Protein AF-A0A7Z8QYV2-F1 (afdb_monomer_lite)

Foldseek 3Di:
DVVVVVLVVLVVLLLVLLVVLLVVCVVCVVVLVVVLVVLVVQLVLLVVLHGDDDDDDLDPVNLVSLVSNCVSPVVCNVLSVQLNVLSVVLVVLVVVLVVLVVVSVPDDPVRNDPVSSVVNNVSSVVNSVSSVSNNVSSVVSLVVSCVVPVVCVVVVVPDDSVVVVVVVCVVPVVPDPDPPPCPVVVVVVVVVVVVVVVVVVVVVVVVVD

Secondary structure (DSSP, 8-state):
-HHHHHHHHHHHHHHHHHHHHHHHHHHHHHHHHHHHHHHHHHHHHHHTT----------HHHHHHHHHHHHH-GGGHHHHHHHHHHHHHHHHHHHHHHHHHHHHHHS-GGG--HHHHHHHHHHHHHHHHHHHHHHHHHHHHHHHHHHH-HHHHHHHTT--HHHHHHHHHHHHTTSSTT------HHHHHHHHHHHHHHHHHHHHTTS--

Sequence (209 aa):
MFWIKTLYSNNQKKKIRQEFLWRVIKEESSDLVGSLTSLRFLADATKNNKIRIQAFNVPKTHSDFVRDLIELDPKNSYPYEKYISLSELCRSSLDLLNHLKREFINKSEEQKSDRLKSAIIEQIVVLRMDIMN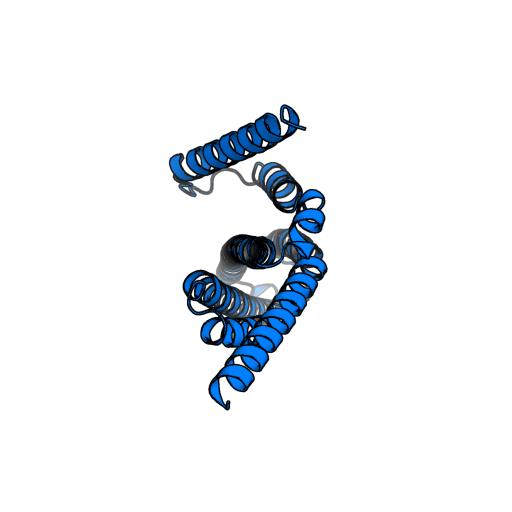LAESELSIIKIIAAENISYLERIRNFNPTSYFLKEAIQNGKDYGKININYRQGDVERMEKLLGNAKKEIQSNKTLA

Structure (mmCIF, N/CA/C/O backbone):
data_AF-A0A7Z8QYV2-F1
#
_entry.id   AF-A0A7Z8QYV2-F1
#
loop_
_atom_site.group_PDB
_atom_site.id
_atom_site.type_symbol
_atom_site.label_atom_id
_atom_site.label_alt_id
_atom_site.label_comp_id
_atom_site.label_asym_id
_atom_site.label_entity_id
_atom_site.label_seq_id
_atom_site.pdbx_PDB_ins_code
_atom_site.Cartn_x
_atom_site.Cartn_y
_atom_site.Cartn_z
_atom_site.occupancy
_atom_site.B_iso_or_equiv
_atom_site.auth_seq_id
_atom_site.auth_comp_id
_atom_site.auth_asym_id
_atom_site.auth_atom_id
_atom_site.pdbx_PDB_model_num
ATOM 1 N N . MET A 1 1 ? 14.658 -13.835 -37.736 1.00 59.72 1 MET A N 1
ATOM 2 C CA . MET A 1 1 ? 13.973 -12.520 -37.676 1.00 59.72 1 MET A CA 1
ATOM 3 C C . MET A 1 1 ? 12.887 -12.433 -36.591 1.00 59.72 1 MET A C 1
ATOM 5 O O . MET A 1 1 ? 12.708 -11.359 -36.034 1.00 59.72 1 MET A O 1
ATOM 9 N N . PHE A 1 2 ? 12.208 -13.534 -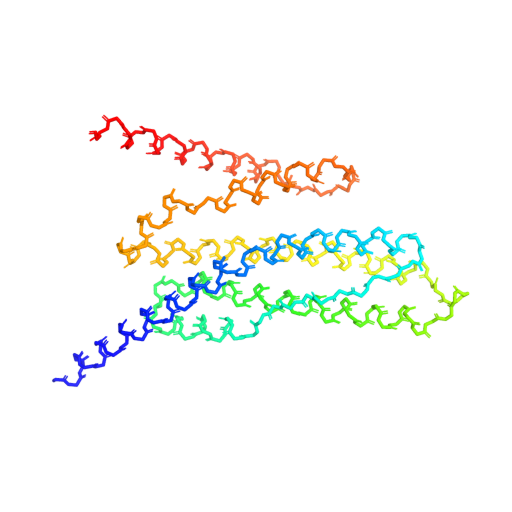36.235 1.00 70.62 2 PHE A N 1
ATOM 10 C CA . PHE A 1 2 ? 11.166 -13.568 -35.190 1.00 70.62 2 PHE A CA 1
ATOM 11 C C . PHE A 1 2 ? 11.646 -13.076 -33.806 1.00 70.62 2 PHE A C 1
ATOM 13 O O . PHE A 1 2 ? 11.023 -12.202 -33.214 1.00 70.62 2 PHE A O 1
ATOM 20 N N . TRP A 1 3 ? 12.815 -13.534 -33.347 1.00 68.94 3 TRP A N 1
ATOM 21 C CA . TRP A 1 3 ? 13.387 -13.185 -32.037 1.00 68.94 3 TRP A CA 1
ATOM 22 C C . TRP A 1 3 ? 13.647 -11.687 -31.828 1.00 68.94 3 TRP A C 1
ATOM 24 O O . TRP A 1 3 ? 13.381 -11.162 -30.752 1.00 68.94 3 TRP A O 1
ATOM 34 N N . ILE A 1 4 ? 14.099 -10.978 -32.867 1.00 71.19 4 ILE A N 1
ATOM 35 C CA . ILE A 1 4 ? 14.363 -9.530 -32.803 1.00 71.19 4 ILE A CA 1
ATOM 36 C C . ILE A 1 4 ? 13.049 -8.751 -32.647 1.00 71.19 4 ILE A C 1
ATOM 38 O O . ILE A 1 4 ? 12.979 -7.810 -31.860 1.00 71.19 4 ILE A O 1
ATOM 42 N N . LYS A 1 5 ? 11.982 -9.176 -33.339 1.00 77.69 5 LYS A N 1
ATOM 43 C CA . LYS A 1 5 ? 10.646 -8.571 -33.220 1.00 77.69 5 LYS A CA 1
ATOM 44 C C . LYS A 1 5 ? 10.050 -8.796 -31.827 1.00 77.69 5 LYS A C 1
ATOM 46 O O . LYS A 1 5 ? 9.473 -7.869 -31.263 1.00 77.69 5 LYS A O 1
ATOM 51 N N . THR A 1 6 ? 10.227 -9.991 -31.259 1.00 77.12 6 THR A N 1
ATOM 52 C CA . THR A 1 6 ? 9.788 -10.312 -29.891 1.00 77.12 6 THR A CA 1
ATOM 53 C C . THR A 1 6 ? 10.541 -9.485 -28.852 1.00 77.12 6 THR A C 1
ATOM 55 O O . THR A 1 6 ? 9.913 -8.872 -27.994 1.00 77.12 6 THR A O 1
ATOM 58 N N . LEU A 1 7 ? 11.870 -9.390 -28.967 1.00 75.75 7 LEU A N 1
ATOM 59 C CA . LEU A 1 7 ? 12.696 -8.562 -28.082 1.00 75.75 7 LEU A CA 1
ATOM 60 C C . LEU A 1 7 ? 12.295 -7.084 -28.145 1.00 75.75 7 LEU A C 1
ATOM 62 O O . LEU A 1 7 ? 12.107 -6.450 -27.109 1.00 75.75 7 LEU A O 1
ATOM 66 N N . TYR A 1 8 ? 12.102 -6.544 -29.351 1.00 79.31 8 TYR A N 1
ATOM 67 C CA . TYR A 1 8 ? 11.646 -5.167 -29.531 1.00 79.31 8 TYR A CA 1
ATOM 68 C C . TYR A 1 8 ? 10.265 -4.934 -28.900 1.00 79.31 8 TYR A C 1
ATOM 70 O O . TYR A 1 8 ? 10.076 -3.968 -28.162 1.00 79.31 8 TYR A O 1
ATOM 78 N N . SER A 1 9 ? 9.314 -5.846 -29.135 1.00 84.19 9 SER A N 1
ATOM 79 C CA . SER A 1 9 ? 7.968 -5.759 -28.560 1.00 84.19 9 SER A CA 1
ATOM 80 C C . SER A 1 9 ? 7.989 -5.809 -27.030 1.00 84.19 9 SER A C 1
ATOM 82 O O . SER A 1 9 ? 7.319 -4.999 -26.391 1.00 84.19 9 SER A O 1
ATOM 84 N N . ASN A 1 10 ? 8.791 -6.695 -26.434 1.00 85.31 10 ASN A N 1
ATOM 85 C CA . ASN A 1 10 ? 8.912 -6.809 -24.980 1.00 85.31 10 ASN A CA 1
ATOM 86 C C . ASN A 1 10 ? 9.555 -5.564 -24.363 1.00 85.31 10 ASN A C 1
ATOM 88 O O . ASN A 1 10 ? 9.046 -5.055 -23.369 1.00 85.31 10 ASN A O 1
ATOM 92 N N . ASN A 1 11 ? 10.596 -5.008 -24.987 1.00 84.19 11 ASN A N 1
ATOM 93 C CA . ASN A 1 11 ? 11.215 -3.765 -24.523 1.00 84.19 11 ASN A CA 1
ATOM 94 C C . ASN A 1 11 ? 10.247 -2.576 -24.596 1.00 84.19 11 ASN A C 1
ATOM 96 O O . ASN A 1 11 ? 10.186 -1.762 -23.673 1.00 84.19 11 ASN A O 1
ATOM 100 N N . GLN A 1 12 ? 9.451 -2.483 -25.664 1.00 84.94 12 GLN A N 1
ATOM 101 C CA . GLN A 1 12 ? 8.443 -1.433 -25.792 1.00 84.94 12 GLN A CA 1
ATOM 102 C C . GLN A 1 12 ? 7.337 -1.587 -24.736 1.00 84.94 12 GLN A C 1
ATOM 104 O O . GLN A 1 12 ? 6.968 -0.607 -24.088 1.00 84.94 12 GLN A O 1
ATOM 109 N N . LYS A 1 13 ? 6.854 -2.817 -24.506 1.00 85.88 13 LYS A N 1
ATOM 110 C CA . LYS A 1 13 ? 5.892 -3.125 -23.436 1.00 85.88 13 LYS A CA 1
ATOM 111 C C . LYS A 1 13 ? 6.453 -2.776 -22.059 1.00 85.88 13 LYS A C 1
ATOM 113 O O . LYS A 1 13 ? 5.771 -2.085 -21.308 1.00 85.88 13 LYS A O 1
ATOM 118 N N . LYS A 1 14 ? 7.695 -3.179 -21.756 1.00 87.00 14 LYS A N 1
ATOM 119 C CA . LYS A 1 14 ? 8.395 -2.849 -20.504 1.00 87.00 14 LYS A CA 1
ATOM 120 C C . LYS A 1 14 ? 8.379 -1.341 -20.270 1.00 87.00 14 LYS A C 1
ATOM 122 O O . LYS A 1 14 ? 7.910 -0.891 -19.230 1.00 87.00 14 LYS A O 1
ATOM 127 N N . LYS A 1 15 ? 8.794 -0.555 -21.268 1.00 84.75 15 LYS A N 1
ATOM 128 C CA . LYS A 1 15 ? 8.833 0.910 -21.176 1.00 84.75 15 LYS A CA 1
ATOM 129 C C . LYS A 1 15 ? 7.457 1.524 -20.896 1.00 84.75 15 LYS A C 1
ATOM 131 O O . LYS A 1 15 ? 7.341 2.357 -20.004 1.00 84.75 15 LYS A O 1
ATOM 136 N N . ILE A 1 16 ? 6.414 1.089 -21.609 1.00 85.12 16 ILE A N 1
ATOM 137 C CA . ILE A 1 16 ? 5.036 1.577 -21.407 1.00 85.12 16 ILE A CA 1
ATOM 138 C C . ILE A 1 16 ? 4.547 1.263 -19.987 1.00 85.12 16 ILE A C 1
ATOM 140 O O . ILE A 1 16 ? 3.945 2.111 -19.332 1.00 85.12 16 ILE A O 1
ATOM 144 N N . ARG A 1 17 ? 4.809 0.045 -19.501 1.00 85.62 17 ARG A N 1
ATOM 145 C CA . ARG A 1 17 ? 4.418 -0.400 -18.156 1.00 85.62 17 ARG A CA 1
ATOM 146 C C . ARG A 1 17 ? 5.148 0.381 -17.062 1.00 85.62 17 ARG A C 1
ATOM 148 O O . ARG A 1 17 ? 4.510 0.840 -16.119 1.00 85.62 17 ARG A O 1
ATOM 155 N N . GLN A 1 18 ? 6.453 0.599 -17.225 1.00 84.31 18 GLN A N 1
ATOM 156 C CA . GLN A 1 18 ? 7.259 1.426 -16.325 1.00 84.31 18 GLN A CA 1
ATOM 157 C C . GLN A 1 18 ? 6.787 2.891 -16.307 1.00 84.31 18 GLN A C 1
ATOM 159 O O . GLN A 1 18 ? 6.653 3.476 -15.236 1.00 84.31 18 GLN A O 1
ATOM 164 N N . GLU A 1 19 ? 6.485 3.482 -17.466 1.00 82.06 19 GLU A N 1
ATOM 165 C CA . GLU A 1 19 ? 5.982 4.861 -17.566 1.00 82.06 19 GLU A CA 1
ATOM 166 C C . GLU A 1 19 ? 4.608 5.032 -16.911 1.00 82.06 19 GLU A C 1
ATOM 168 O O . GLU A 1 19 ? 4.382 5.994 -16.173 1.00 82.06 19 GLU A O 1
ATO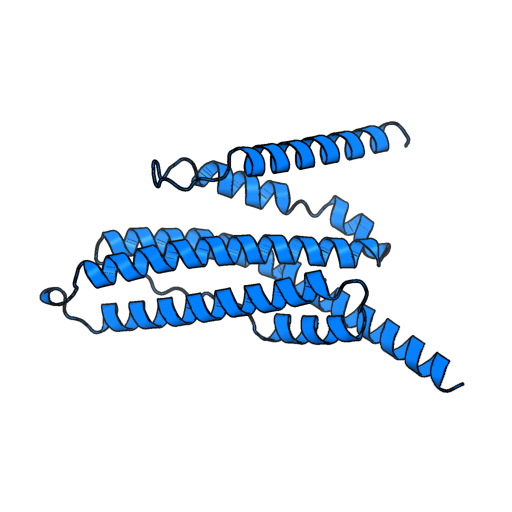M 173 N N . PHE A 1 20 ? 3.703 4.078 -17.134 1.00 84.12 20 PHE A N 1
ATOM 174 C CA . PHE A 1 20 ? 2.399 4.077 -16.484 1.00 84.12 20 PHE A CA 1
ATOM 175 C C . PHE A 1 20 ? 2.541 4.028 -14.960 1.00 84.12 20 PHE A C 1
ATOM 177 O O . PHE A 1 20 ? 1.971 4.865 -14.262 1.00 84.12 20 PHE A O 1
ATOM 184 N N . LEU A 1 21 ? 3.343 3.089 -14.450 1.00 81.62 21 LEU A N 1
ATOM 185 C CA . LEU A 1 21 ? 3.544 2.906 -13.017 1.00 81.62 21 LEU A CA 1
ATOM 186 C C . LEU A 1 21 ? 4.210 4.127 -12.372 1.00 81.62 21 LEU A C 1
ATOM 188 O O . LEU A 1 21 ? 3.795 4.565 -11.304 1.00 81.62 21 LEU A O 1
ATOM 192 N N . TRP A 1 22 ? 5.187 4.728 -13.054 1.00 80.56 22 TRP A N 1
ATOM 193 C CA . TRP A 1 22 ? 5.790 5.991 -12.636 1.00 80.56 22 TRP A CA 1
ATOM 194 C C . TRP A 1 22 ? 4.744 7.098 -12.476 1.00 80.56 22 TRP A C 1
ATOM 196 O O . TRP A 1 22 ? 4.726 7.785 -11.455 1.00 80.56 22 TRP A O 1
ATOM 206 N N . ARG A 1 23 ? 3.891 7.296 -13.490 1.00 77.62 23 ARG A N 1
ATOM 207 C CA . ARG A 1 23 ? 2.874 8.356 -13.478 1.00 77.62 23 ARG A CA 1
ATOM 208 C C . ARG A 1 23 ? 1.900 8.157 -12.324 1.00 77.62 23 ARG A C 1
ATOM 210 O O . ARG A 1 23 ? 1.652 9.093 -11.575 1.00 77.62 23 ARG A O 1
ATOM 217 N N . VAL A 1 24 ? 1.416 6.934 -12.176 1.00 76.00 24 VAL A N 1
ATOM 218 C CA . VAL A 1 24 ? 0.436 6.566 -11.162 1.00 76.00 24 VAL A CA 1
ATOM 219 C C . VAL A 1 24 ? 0.991 6.733 -9.751 1.00 76.00 24 VAL A C 1
ATOM 221 O O . VAL A 1 24 ? 0.399 7.459 -8.964 1.00 76.00 24 VAL A O 1
ATOM 224 N N . ILE A 1 25 ? 2.170 6.178 -9.442 1.00 74.56 25 ILE A N 1
ATOM 225 C CA . ILE A 1 25 ? 2.783 6.357 -8.114 1.00 74.56 25 ILE A CA 1
ATOM 226 C C . ILE A 1 25 ? 3.039 7.845 -7.842 1.00 74.56 25 ILE A C 1
ATOM 228 O O . ILE A 1 25 ? 2.832 8.332 -6.734 1.00 74.56 25 ILE A O 1
ATOM 232 N N . LYS A 1 26 ? 3.476 8.607 -8.851 1.00 70.31 26 LYS A N 1
ATOM 233 C CA . LYS A 1 26 ? 3.710 10.043 -8.693 1.00 70.31 26 LYS A CA 1
ATOM 234 C C . LYS A 1 26 ? 2.424 10.802 -8.354 1.00 70.31 26 LYS A C 1
ATOM 236 O O . LYS A 1 26 ? 2.446 11.621 -7.439 1.00 70.31 26 LYS A O 1
ATOM 241 N N . GLU A 1 27 ? 1.345 10.564 -9.091 1.00 69.12 27 GLU A N 1
ATOM 242 C CA . GLU A 1 27 ? 0.061 11.253 -8.908 1.00 69.12 27 GLU A CA 1
ATOM 243 C C . GLU A 1 27 ? -0.604 10.841 -7.584 1.00 69.12 27 GLU A C 1
ATOM 245 O O . GLU A 1 27 ? -1.044 11.701 -6.817 1.00 69.12 27 GLU A O 1
ATOM 250 N N . GLU A 1 28 ? -0.562 9.552 -7.248 1.00 67.12 28 GLU A N 1
ATOM 251 C CA . GLU A 1 28 ? -1.203 8.997 -6.050 1.00 67.12 28 GLU A CA 1
ATOM 252 C C . GLU A 1 28 ? -0.359 9.097 -4.770 1.00 67.12 28 GLU A C 1
ATOM 254 O O . GLU A 1 28 ? -0.891 8.965 -3.672 1.00 67.12 28 GLU A O 1
ATOM 259 N N . SER A 1 29 ? 0.937 9.424 -4.851 1.00 58.88 29 SER A N 1
ATOM 260 C CA . SER A 1 29 ? 1.765 9.640 -3.650 1.00 58.88 29 SER A CA 1
ATOM 261 C C . SER A 1 29 ? 1.202 10.729 -2.725 1.00 58.88 29 SER A C 1
ATOM 263 O O . SER A 1 29 ? 1.311 10.634 -1.502 1.00 58.88 29 SER A O 1
ATOM 265 N N . SER A 1 30 ? 0.536 11.738 -3.292 1.00 54.34 30 SER A N 1
ATOM 266 C CA . SER A 1 30 ? -0.177 12.761 -2.518 1.00 54.34 30 SER A CA 1
ATOM 267 C C . SER A 1 30 ? -1.347 12.186 -1.699 1.00 54.34 30 SER A C 1
ATOM 269 O O . SER A 1 30 ? -1.624 12.665 -0.597 1.00 54.34 30 SER A O 1
ATOM 271 N N . ASP A 1 31 ? -1.969 11.108 -2.179 1.00 65.00 31 ASP A N 1
ATOM 272 C CA . ASP A 1 31 ? -3.102 10.443 -1.539 1.00 65.00 31 ASP A CA 1
ATOM 273 C C . ASP A 1 31 ? -2.664 9.557 -0.359 1.00 65.00 31 ASP A C 1
ATOM 275 O O . ASP A 1 31 ? -3.377 9.430 0.637 1.00 65.00 31 ASP A O 1
ATOM 279 N N . LEU A 1 32 ? -1.438 9.018 -0.379 1.00 65.31 32 LEU A N 1
ATOM 280 C CA . LEU A 1 32 ? -0.894 8.224 0.735 1.00 65.31 32 LEU A CA 1
ATOM 281 C C . LEU A 1 32 ? -0.683 9.057 2.009 1.00 65.31 32 LEU A C 1
ATOM 283 O O . LEU A 1 32 ? -1.017 8.609 3.108 1.00 65.31 32 LEU A O 1
ATOM 287 N N . VAL A 1 33 ? -0.183 10.290 1.880 1.00 64.38 33 VAL A N 1
ATOM 288 C CA . VAL A 1 33 ? -0.076 11.234 3.012 1.00 64.38 33 VAL A CA 1
ATOM 289 C C . VAL A 1 33 ? -1.461 11.579 3.552 1.00 64.38 33 VAL A C 1
ATOM 291 O O . VAL A 1 33 ? -1.700 11.534 4.767 1.00 64.38 33 VAL A O 1
ATOM 294 N N . GLY A 1 34 ? -2.391 11.869 2.636 1.00 66.50 34 GLY A N 1
ATOM 295 C CA . GLY A 1 34 ? -3.796 12.084 2.957 1.00 66.50 34 GLY A CA 1
ATOM 296 C C . GLY A 1 34 ? -4.358 10.917 3.761 1.00 66.50 34 GLY A C 1
ATOM 297 O O . GLY A 1 34 ? -4.958 11.135 4.812 1.00 66.50 34 GLY A O 1
ATOM 298 N N . SER A 1 35 ? -4.066 9.689 3.340 1.00 68.56 35 SER A N 1
ATOM 299 C CA . SER A 1 35 ? -4.517 8.432 3.942 1.00 68.56 35 SER A CA 1
ATOM 300 C C . SER A 1 35 ? -3.925 8.170 5.329 1.00 68.56 35 SER A C 1
ATOM 302 O O . SER A 1 35 ? -4.640 7.740 6.234 1.00 68.56 35 SER A O 1
ATOM 304 N N . LEU A 1 36 ? -2.655 8.504 5.568 1.00 73.62 36 LEU A N 1
ATOM 305 C CA . LEU A 1 36 ? -2.047 8.389 6.900 1.00 73.62 36 LEU A CA 1
ATOM 306 C C . LEU A 1 36 ? -2.669 9.366 7.910 1.00 73.62 36 LEU A C 1
ATOM 308 O O . LEU A 1 36 ? -2.986 8.982 9.040 1.00 73.62 36 LEU A O 1
ATOM 312 N N . THR A 1 37 ? -2.882 10.616 7.499 1.00 73.06 37 THR A N 1
ATOM 313 C CA . THR A 1 37 ? -3.521 11.658 8.328 1.00 73.06 37 THR A CA 1
ATOM 314 C C . THR A 1 37 ? -4.970 11.299 8.658 1.00 73.06 37 THR A C 1
ATOM 316 O O . THR A 1 37 ? -5.449 11.405 9.785 1.00 73.06 37 THR A O 1
ATOM 319 N N . SER A 1 38 ? -5.651 10.785 7.656 1.00 77.00 38 SER A N 1
ATOM 320 C CA . SER A 1 38 ? -6.995 10.235 7.686 1.00 77.00 38 SER A CA 1
ATOM 321 C C . SER A 1 38 ? -7.170 9.087 8.684 1.00 77.00 38 SER A C 1
ATOM 323 O O . SER A 1 38 ? -8.040 9.129 9.560 1.00 77.00 38 SER A O 1
ATOM 325 N N . LEU A 1 39 ? -6.264 8.108 8.646 1.00 79.06 39 LEU A N 1
ATOM 326 C CA . LEU A 1 39 ? -6.226 7.007 9.607 1.00 79.06 39 LEU A CA 1
ATOM 327 C C . LEU A 1 39 ? -5.995 7.493 11.043 1.00 79.06 39 LEU A C 1
ATOM 329 O O . LEU A 1 39 ? -6.622 6.980 11.971 1.00 79.06 39 LEU A O 1
ATOM 333 N N . ARG A 1 40 ? -5.165 8.525 11.242 1.00 76.31 40 ARG A N 1
ATOM 334 C CA . ARG A 1 40 ? -5.003 9.169 12.557 1.00 76.31 40 ARG A CA 1
ATOM 335 C C . ARG A 1 40 ? -6.327 9.753 13.056 1.00 76.31 40 ARG A C 1
ATOM 337 O O . ARG A 1 40 ? -6.741 9.445 14.172 1.00 76.31 40 ARG A O 1
ATOM 344 N N . PHE A 1 41 ? -7.029 10.527 12.230 1.00 79.00 41 PHE A N 1
ATOM 345 C CA . PHE A 1 41 ? -8.325 11.093 12.615 1.00 79.00 41 PHE A CA 1
ATOM 346 C C . PHE A 1 41 ? -9.385 10.029 12.896 1.00 79.00 41 PHE A C 1
ATOM 348 O O . PHE A 1 41 ? -10.242 10.231 13.758 1.00 79.00 41 PHE A O 1
ATOM 355 N N . LEU A 1 42 ? -9.335 8.894 12.198 1.00 80.38 42 LEU A N 1
ATOM 356 C CA . LEU A 1 42 ? -10.206 7.761 12.483 1.00 80.38 42 LEU A CA 1
ATOM 357 C C . LEU A 1 42 ? -9.901 7.143 13.854 1.00 80.38 42 LEU A C 1
ATOM 359 O O . LEU A 1 42 ? -10.836 6.859 14.606 1.00 80.38 42 LEU A O 1
ATOM 363 N N . ALA A 1 43 ? -8.624 6.972 14.204 1.00 76.00 43 ALA A N 1
ATOM 364 C CA . ALA A 1 43 ? -8.227 6.453 15.512 1.00 76.00 43 ALA A CA 1
ATOM 365 C C . ALA A 1 43 ? -8.695 7.377 16.646 1.00 76.00 43 ALA A C 1
ATOM 367 O O . ALA A 1 43 ? -9.284 6.912 17.623 1.00 76.00 43 ALA A O 1
ATOM 368 N N . ASP A 1 44 ? -8.501 8.688 16.496 1.00 77.56 44 ASP A N 1
ATOM 369 C CA . ASP A 1 44 ? -8.923 9.667 17.501 1.00 77.56 44 ASP A CA 1
ATOM 370 C C . ASP A 1 44 ? -10.453 9.776 17.604 1.00 77.56 44 ASP A C 1
ATOM 372 O O . ASP A 1 44 ? -10.993 9.906 18.703 1.00 77.56 44 ASP A O 1
ATOM 376 N N . ALA A 1 45 ? -11.187 9.658 16.492 1.00 77.00 45 ALA A N 1
ATOM 377 C CA . ALA A 1 45 ? -12.647 9.582 16.527 1.00 77.00 45 ALA A CA 1
ATOM 378 C C . ALA A 1 45 ? -13.128 8.329 17.279 1.00 77.00 45 ALA A C 1
ATOM 380 O O . ALA A 1 45 ? -14.005 8.438 18.138 1.00 77.00 45 ALA A O 1
ATOM 381 N N . THR A 1 46 ? -12.507 7.175 17.009 1.00 77.00 46 THR A N 1
ATOM 382 C CA . THR A 1 46 ? -12.872 5.879 17.610 1.00 77.00 46 THR A CA 1
ATOM 383 C C . THR A 1 46 ? -12.703 5.897 19.128 1.00 77.00 46 THR A C 1
ATOM 385 O O . THR A 1 46 ? -13.580 5.420 19.848 1.00 77.00 46 THR A O 1
ATOM 388 N N . LYS A 1 47 ? -11.634 6.531 19.632 1.00 78.38 47 LYS A N 1
ATOM 389 C CA . LYS A 1 47 ? -11.427 6.754 21.077 1.00 78.38 47 LYS A CA 1
ATOM 390 C C . LYS A 1 47 ? -12.563 7.547 21.735 1.00 78.38 47 LYS A C 1
ATOM 392 O O . LYS A 1 47 ? -12.834 7.354 22.911 1.00 78.38 47 LYS A O 1
ATOM 397 N N . ASN A 1 48 ? -13.240 8.405 20.975 1.00 81.75 48 ASN A N 1
ATOM 398 C CA . ASN A 1 48 ? -14.345 9.247 21.434 1.00 81.75 48 ASN A CA 1
ATOM 399 C C . ASN A 1 48 ? -15.733 8.656 21.103 1.00 81.75 48 ASN A C 1
ATOM 401 O O . ASN A 1 48 ? -16.693 9.412 20.954 1.00 81.75 48 ASN A O 1
ATOM 405 N N . ASN A 1 49 ? -15.846 7.332 20.919 1.00 76.50 49 ASN A N 1
ATOM 406 C CA . ASN A 1 49 ? -17.070 6.617 20.505 1.00 76.50 49 ASN A CA 1
ATOM 407 C C . ASN A 1 49 ? -17.676 7.061 19.158 1.00 76.50 49 ASN A C 1
ATOM 409 O O . ASN A 1 49 ? -18.807 6.699 18.824 1.00 76.50 49 ASN A O 1
ATOM 413 N N . LYS A 1 50 ? -16.921 7.803 18.345 1.00 80.44 50 LYS A N 1
ATOM 414 C CA . LYS A 1 50 ? -17.336 8.266 17.018 1.00 80.44 50 LYS A CA 1
ATOM 415 C C . LYS A 1 50 ? -16.609 7.469 15.945 1.00 80.44 50 LYS A C 1
ATOM 417 O O . LYS A 1 50 ? -15.513 6.971 16.158 1.00 80.44 50 LYS A O 1
ATOM 422 N N . ILE A 1 51 ? -17.185 7.390 14.753 1.00 75.81 51 ILE A N 1
ATOM 423 C CA . ILE A 1 51 ? -16.504 6.799 13.602 1.00 75.81 51 ILE A CA 1
ATOM 424 C C . ILE A 1 51 ? -16.552 7.774 12.437 1.00 75.81 51 ILE A C 1
ATOM 426 O O . ILE A 1 51 ? -17.571 8.423 12.204 1.00 75.81 51 ILE A O 1
ATOM 430 N N . ARG A 1 52 ? -15.433 7.918 11.723 1.00 75.19 52 ARG A N 1
ATOM 431 C CA . ARG A 1 52 ? -15.368 8.729 10.505 1.00 75.19 52 ARG A CA 1
ATOM 432 C C . ARG A 1 52 ? -15.429 7.823 9.280 1.00 75.19 52 ARG A C 1
ATOM 434 O O . ARG A 1 52 ? -14.743 6.798 9.190 1.00 75.19 52 ARG A O 1
ATOM 441 N N . ILE A 1 53 ? -16.283 8.191 8.332 1.00 67.06 53 ILE A N 1
ATOM 442 C CA . ILE A 1 53 ? -16.311 7.549 7.022 1.00 67.06 53 ILE A CA 1
ATOM 443 C C . ILE A 1 53 ? -15.154 8.128 6.219 1.00 67.06 53 ILE A C 1
ATOM 445 O O . ILE A 1 53 ? -14.937 9.336 6.199 1.00 67.06 53 ILE A O 1
ATOM 449 N N . GLN A 1 54 ? -14.395 7.235 5.605 1.00 68.00 54 GLN A N 1
ATOM 450 C CA . GLN A 1 54 ? -13.214 7.568 4.841 1.00 68.00 54 GLN A CA 1
ATOM 451 C C . GLN A 1 54 ? -13.142 6.616 3.664 1.00 68.00 54 GLN A C 1
ATOM 453 O O . GLN A 1 54 ? -13.226 5.404 3.871 1.00 68.00 54 GLN A O 1
ATOM 458 N N . ALA A 1 55 ? -12.990 7.166 2.466 1.00 65.38 55 ALA A N 1
ATOM 459 C CA . ALA A 1 55 ? -12.601 6.398 1.302 1.00 65.38 55 ALA A CA 1
ATOM 460 C C . ALA A 1 55 ? -11.071 6.359 1.270 1.00 65.38 55 ALA A C 1
ATOM 462 O O . ALA A 1 55 ? -10.429 7.396 1.154 1.00 65.38 55 ALA A O 1
ATOM 463 N N . PHE A 1 56 ? -10.513 5.167 1.437 1.00 70.00 56 PHE A N 1
ATOM 464 C CA . PHE A 1 56 ? -9.120 4.871 1.138 1.00 70.00 56 PHE A CA 1
ATOM 465 C C . PHE A 1 56 ? -9.122 3.628 0.252 1.00 70.00 56 PHE A C 1
ATOM 467 O O . PHE A 1 56 ? -9.864 2.682 0.529 1.00 70.00 56 PHE A O 1
ATOM 474 N N . ASN A 1 57 ? -8.351 3.655 -0.831 1.00 75.31 57 ASN A N 1
ATOM 475 C CA . ASN A 1 57 ? -8.296 2.574 -1.800 1.00 75.31 57 ASN A CA 1
ATOM 476 C C . ASN A 1 57 ? -6.846 2.324 -2.211 1.00 75.31 57 ASN A C 1
ATOM 478 O O . ASN A 1 57 ? -6.081 3.262 -2.392 1.00 75.31 57 ASN A O 1
ATOM 482 N N . VAL A 1 58 ? -6.498 1.054 -2.392 1.00 81.25 58 VAL A N 1
ATOM 483 C CA . VAL A 1 58 ? -5.227 0.629 -2.984 1.00 81.25 58 VAL A CA 1
ATOM 484 C C . VAL A 1 58 ? -5.581 -0.072 -4.296 1.00 81.25 58 VAL A C 1
ATOM 486 O O . VAL A 1 58 ? -6.065 -1.211 -4.259 1.00 81.25 58 VAL A O 1
ATOM 489 N N . PRO A 1 59 ? -5.433 0.591 -5.459 1.00 79.69 59 PRO A N 1
ATOM 490 C CA . PRO A 1 59 ? -5.945 0.066 -6.718 1.00 79.69 59 PRO A CA 1
ATOM 491 C C . PRO A 1 59 ? -5.283 -1.258 -7.118 1.00 79.69 59 PRO A C 1
ATOM 493 O O . PRO A 1 59 ? -4.065 -1.364 -7.261 1.00 79.69 59 PRO A O 1
ATOM 496 N N . LYS A 1 60 ? -6.103 -2.284 -7.381 1.00 85.50 60 LYS A N 1
ATOM 497 C CA . LYS A 1 60 ? -5.625 -3.601 -7.848 1.00 85.50 60 LYS A CA 1
ATOM 498 C C . LYS A 1 60 ? -4.866 -3.516 -9.177 1.00 85.50 60 LYS A C 1
ATOM 500 O O . LYS A 1 60 ? -3.937 -4.288 -9.406 1.00 85.50 60 LYS A O 1
ATOM 505 N N . THR A 1 61 ? -5.233 -2.550 -10.017 1.00 82.94 61 THR A N 1
ATOM 506 C CA . THR A 1 61 ? -4.606 -2.289 -11.316 1.00 82.94 61 THR A CA 1
ATOM 507 C C . THR A 1 61 ? -3.091 -2.143 -11.204 1.00 82.94 61 THR A C 1
ATOM 509 O O . THR A 1 61 ? -2.380 -2.624 -12.080 1.00 82.94 61 THR A O 1
ATOM 512 N N . HIS A 1 62 ? -2.566 -1.560 -10.121 1.00 84.19 62 HIS A N 1
ATOM 513 C CA . HIS A 1 62 ? -1.122 -1.363 -9.963 1.00 84.19 62 HIS A CA 1
ATOM 514 C C . HIS A 1 62 ? -0.396 -2.691 -9.810 1.00 84.19 62 HIS A C 1
ATOM 516 O O . HIS A 1 62 ? 0.614 -2.926 -10.468 1.00 84.19 62 HIS A O 1
ATOM 522 N N . SER A 1 63 ? -0.940 -3.582 -8.979 1.00 86.38 63 SER A N 1
ATOM 523 C CA . SER A 1 63 ? -0.396 -4.924 -8.796 1.00 86.38 63 SER A CA 1
ATOM 524 C C . SER A 1 63 ? -0.430 -5.725 -10.100 1.00 86.38 63 SER A C 1
ATOM 526 O O . SER A 1 63 ? 0.503 -6.476 -10.369 1.00 86.38 63 SER A O 1
ATOM 528 N N . ASP A 1 64 ? -1.453 -5.534 -10.939 1.00 87.19 64 ASP A N 1
ATOM 529 C CA . ASP A 1 64 ? -1.546 -6.198 -12.243 1.00 87.19 64 ASP A CA 1
ATOM 530 C C . ASP A 1 64 ? -0.473 -5.685 -13.224 1.00 87.19 64 ASP A C 1
ATOM 532 O O . ASP A 1 64 ? 0.214 -6.484 -13.856 1.00 87.19 64 ASP A O 1
ATOM 536 N N . PHE A 1 65 ? -0.234 -4.369 -13.286 1.00 85.50 65 PHE A N 1
ATOM 537 C CA . PHE A 1 65 ? 0.856 -3.806 -14.098 1.00 85.50 65 PHE A CA 1
ATOM 538 C C . PHE A 1 65 ? 2.245 -4.232 -13.614 1.00 85.50 65 PHE A C 1
ATOM 540 O O . PHE A 1 65 ? 3.144 -4.439 -14.428 1.00 85.50 65 PHE A O 1
ATOM 547 N N . VAL A 1 66 ? 2.431 -4.360 -12.300 1.00 88.44 66 VAL A N 1
ATOM 548 C CA . VAL A 1 66 ? 3.691 -4.835 -11.719 1.00 88.44 66 VAL A CA 1
ATOM 549 C C . VAL A 1 66 ? 3.897 -6.324 -11.986 1.00 88.44 66 VAL A C 1
ATOM 551 O O . VAL A 1 66 ? 5.028 -6.740 -12.223 1.00 88.44 66 VAL A O 1
ATOM 554 N N . ARG A 1 67 ? 2.823 -7.119 -12.045 1.00 91.75 67 ARG A N 1
ATOM 555 C CA . ARG A 1 67 ? 2.903 -8.533 -12.429 1.00 91.75 67 ARG A CA 1
ATOM 556 C C . ARG A 1 67 ? 3.424 -8.698 -13.857 1.00 91.75 67 ARG A C 1
ATOM 558 O O . ARG A 1 67 ? 4.341 -9.483 -14.069 1.00 91.75 67 ARG A O 1
ATOM 565 N N . ASP A 1 68 ? 2.942 -7.885 -14.798 1.00 89.44 68 ASP A N 1
ATOM 566 C CA . ASP A 1 68 ? 3.479 -7.855 -16.167 1.00 89.44 68 ASP A CA 1
ATOM 567 C C . ASP A 1 68 ? 4.979 -7.489 -16.190 1.00 89.44 68 ASP A C 1
ATOM 569 O O . ASP A 1 68 ? 5.742 -7.996 -17.014 1.00 89.44 68 ASP A O 1
ATOM 573 N N . LEU A 1 69 ? 5.430 -6.601 -15.294 1.00 89.88 69 LEU A N 1
ATOM 574 C CA . LEU A 1 69 ? 6.840 -6.205 -15.210 1.00 89.88 69 LEU A CA 1
ATOM 575 C C . LEU A 1 69 ? 7.750 -7.325 -14.699 1.00 89.88 69 LEU A C 1
ATOM 577 O O . LEU A 1 69 ? 8.909 -7.355 -15.097 1.00 89.88 69 LEU A O 1
ATOM 581 N N . ILE A 1 70 ? 7.254 -8.261 -13.886 1.00 92.62 70 ILE A N 1
ATOM 582 C CA . ILE A 1 70 ? 8.043 -9.426 -13.449 1.00 92.62 70 ILE A CA 1
ATOM 583 C C . ILE A 1 70 ? 8.467 -10.267 -14.658 1.00 92.62 70 ILE A C 1
ATOM 585 O O . ILE A 1 70 ? 9.622 -10.681 -14.750 1.00 92.62 70 ILE A O 1
ATOM 589 N N . GLU A 1 71 ? 7.557 -10.470 -15.613 1.00 89.69 71 GLU A N 1
ATOM 590 C CA . GLU A 1 71 ? 7.836 -11.230 -16.836 1.00 89.69 71 GLU A CA 1
ATOM 591 C C . GLU A 1 71 ? 8.744 -10.460 -17.805 1.00 89.69 71 GLU A C 1
ATOM 593 O O . GLU A 1 71 ? 9.618 -11.037 -18.454 1.00 89.69 71 GLU A O 1
ATOM 598 N N . LEU A 1 72 ? 8.537 -9.145 -17.916 1.00 87.75 72 LEU A N 1
ATOM 599 C CA . LEU A 1 72 ? 9.254 -8.282 -18.858 1.00 87.75 72 LEU A CA 1
ATOM 600 C C . LEU A 1 72 ? 10.630 -7.829 -18.347 1.00 87.75 72 LEU A C 1
ATOM 602 O O . LEU A 1 72 ? 11.472 -7.412 -19.145 1.00 87.75 72 LEU A O 1
ATOM 606 N N . ASP A 1 73 ? 10.856 -7.884 -17.035 1.00 88.12 73 ASP A N 1
ATOM 607 C CA . ASP A 1 73 ? 12.068 -7.427 -16.364 1.00 88.12 73 ASP A CA 1
ATOM 608 C C . ASP A 1 73 ? 12.471 -8.340 -15.186 1.00 88.12 73 ASP A C 1
ATOM 610 O O . ASP A 1 73 ? 12.482 -7.928 -14.020 1.00 88.12 73 ASP A O 1
ATOM 614 N N . PRO A 1 74 ? 12.860 -9.596 -15.474 1.00 88.25 74 PRO A N 1
ATOM 615 C CA . PRO A 1 74 ? 13.108 -10.610 -14.449 1.00 88.25 74 PRO A CA 1
ATOM 616 C C . PRO A 1 74 ? 14.268 -10.259 -13.508 1.00 88.25 74 PRO A C 1
ATOM 618 O O . PRO A 1 74 ? 14.307 -10.733 -12.372 1.00 88.25 74 PRO A O 1
ATOM 621 N N . LYS A 1 75 ? 15.193 -9.389 -13.940 1.00 90.56 75 LYS A N 1
ATOM 622 C CA . LYS A 1 75 ? 16.299 -8.882 -13.114 1.00 90.56 75 LYS A CA 1
ATOM 623 C C . LYS A 1 75 ? 15.798 -8.136 -11.870 1.00 90.56 75 LYS A C 1
ATOM 625 O O . LYS A 1 75 ? 16.456 -8.181 -10.834 1.00 90.56 75 LYS A O 1
ATOM 630 N N . ASN A 1 76 ? 14.648 -7.471 -11.974 1.00 91.00 76 ASN A N 1
ATOM 631 C CA . ASN A 1 76 ? 14.039 -6.678 -10.907 1.00 91.00 76 ASN A CA 1
ATOM 632 C C . ASN A 1 76 ? 12.749 -7.323 -10.360 1.00 91.00 76 ASN A C 1
ATOM 634 O O . ASN A 1 76 ? 11.945 -6.649 -9.719 1.00 91.00 76 ASN A O 1
ATOM 638 N N . SER A 1 77 ? 12.565 -8.631 -10.573 1.00 91.38 77 SER A N 1
ATOM 639 C CA . SER A 1 77 ? 11.397 -9.404 -10.116 1.00 91.38 77 SER A CA 1
ATOM 640 C C . SER A 1 77 ? 11.134 -9.275 -8.613 1.00 91.38 77 SER A C 1
ATOM 642 O O . SER A 1 77 ? 10.011 -8.985 -8.215 1.00 91.38 77 SER A O 1
ATOM 644 N N . TYR A 1 78 ? 12.163 -9.395 -7.771 1.00 94.31 78 TYR A N 1
ATOM 645 C CA . TYR A 1 78 ? 11.996 -9.341 -6.313 1.00 94.31 78 TYR A CA 1
ATOM 646 C C . TYR A 1 78 ? 11.370 -8.021 -5.800 1.00 94.31 78 TYR A C 1
ATOM 648 O O . TYR A 1 78 ? 10.378 -8.074 -5.069 1.00 94.31 78 TYR A O 1
ATOM 656 N N . PRO A 1 79 ? 11.867 -6.820 -6.175 1.00 90.25 79 PRO A N 1
ATOM 657 C CA . PRO A 1 79 ? 11.195 -5.558 -5.846 1.00 90.25 79 PRO A CA 1
ATOM 658 C C . PRO A 1 79 ? 9.730 -5.476 -6.303 1.00 90.25 79 PRO A C 1
ATOM 660 O O . PRO A 1 79 ? 8.900 -4.903 -5.594 1.00 90.25 79 PRO A O 1
ATOM 663 N N . TYR A 1 80 ? 9.406 -6.047 -7.465 1.00 92.62 80 TYR A N 1
ATOM 664 C CA . TYR A 1 80 ? 8.045 -6.085 -7.999 1.00 92.62 80 TYR A CA 1
ATOM 665 C C . TYR A 1 80 ? 7.132 -7.016 -7.191 1.00 92.62 80 TYR A C 1
ATOM 667 O O . TYR A 1 80 ? 6.041 -6.612 -6.789 1.00 92.62 80 TYR A O 1
ATOM 675 N N . GLU A 1 81 ? 7.595 -8.220 -6.861 1.00 93.06 81 GLU A N 1
ATOM 676 C CA . GLU A 1 81 ? 6.865 -9.170 -6.011 1.00 93.06 81 GLU A CA 1
ATOM 677 C C . GLU A 1 81 ? 6.612 -8.613 -4.608 1.00 93.06 81 GLU A C 1
ATOM 679 O O . GLU A 1 81 ? 5.505 -8.737 -4.070 1.00 93.06 81 GLU A O 1
ATOM 684 N N . LYS A 1 82 ? 7.611 -7.932 -4.032 1.00 92.38 82 LYS A N 1
ATOM 685 C CA . LYS A 1 82 ? 7.471 -7.255 -2.739 1.00 92.38 82 LYS A CA 1
ATOM 686 C C . LYS A 1 82 ? 6.353 -6.210 -2.781 1.00 92.38 82 LYS A C 1
ATOM 688 O O . LYS A 1 82 ? 5.524 -6.174 -1.874 1.00 92.38 82 LYS A O 1
ATOM 693 N N . TYR A 1 83 ? 6.297 -5.391 -3.833 1.00 91.31 83 TYR A N 1
ATOM 694 C CA . TYR A 1 83 ? 5.240 -4.390 -3.996 1.00 91.31 83 TYR A CA 1
ATOM 695 C C . TYR A 1 83 ? 3.848 -5.015 -4.121 1.00 91.31 83 TYR A C 1
ATOM 697 O O . TYR A 1 83 ? 2.913 -4.547 -3.470 1.00 91.31 83 TYR A O 1
ATOM 705 N N . ILE A 1 84 ? 3.704 -6.082 -4.915 1.00 92.94 84 ILE A N 1
ATOM 706 C CA . ILE A 1 84 ? 2.429 -6.805 -5.054 1.00 92.94 84 ILE A CA 1
ATOM 707 C C . ILE A 1 84 ? 1.971 -7.327 -3.690 1.00 92.94 84 ILE A C 1
ATOM 709 O O . ILE A 1 84 ? 0.838 -7.068 -3.286 1.00 92.94 84 ILE A O 1
ATOM 713 N N . SER A 1 85 ? 2.875 -7.979 -2.957 1.00 93.94 85 SER A N 1
ATOM 714 C CA . SER A 1 85 ? 2.589 -8.552 -1.637 1.00 93.94 85 SER A CA 1
ATOM 715 C C . SER A 1 85 ? 2.132 -7.483 -0.639 1.00 93.94 85 SER A C 1
ATOM 717 O O . SER A 1 85 ? 1.127 -7.651 0.047 1.00 93.94 85 SER A O 1
ATOM 719 N N . LEU A 1 86 ? 2.824 -6.340 -0.592 1.00 90.19 86 LEU A N 1
ATOM 720 C CA . LEU A 1 86 ? 2.458 -5.222 0.285 1.00 90.19 86 LEU A CA 1
ATOM 721 C C . LEU A 1 86 ? 1.139 -4.557 -0.127 1.00 90.19 86 LEU A C 1
ATOM 723 O O . LEU A 1 86 ? 0.357 -4.151 0.732 1.00 90.19 86 LEU A O 1
ATOM 727 N N . SER A 1 87 ? 0.856 -4.486 -1.429 1.00 90.62 87 SER A N 1
ATOM 728 C CA . SER A 1 87 ? -0.419 -3.973 -1.943 1.00 90.62 87 SER A CA 1
ATOM 729 C C . SER A 1 87 ? -1.592 -4.878 -1.548 1.00 90.62 87 SER A C 1
ATOM 731 O O . SER A 1 87 ? -2.682 -4.397 -1.243 1.00 90.62 87 SER A O 1
ATOM 733 N N . GLU A 1 88 ? -1.397 -6.198 -1.564 1.00 92.12 88 GLU A N 1
ATOM 734 C CA . GLU A 1 88 ? -2.390 -7.188 -1.121 1.00 92.12 88 GLU A CA 1
ATOM 735 C C . GLU A 1 88 ? -2.606 -7.158 0.392 1.00 92.12 88 GLU A C 1
ATOM 737 O O . GLU A 1 88 ? -3.752 -7.205 0.849 1.00 92.12 88 GLU A O 1
ATOM 742 N N . LEU A 1 89 ? -1.525 -6.995 1.158 1.00 91.81 89 LEU A N 1
ATOM 743 C CA . LEU A 1 89 ? -1.574 -6.801 2.604 1.00 91.81 89 LEU A CA 1
ATOM 744 C C . LEU A 1 89 ? -2.405 -5.559 2.960 1.00 91.81 89 LEU A C 1
ATOM 746 O O . LEU A 1 89 ? -3.363 -5.665 3.720 1.00 91.81 89 LEU A O 1
ATOM 750 N N . CYS A 1 90 ? -2.122 -4.409 2.333 1.00 89.88 90 CYS A N 1
ATOM 751 C CA . CYS A 1 90 ? -2.869 -3.170 2.569 1.00 89.88 90 CYS A CA 1
ATOM 752 C C . CYS A 1 90 ? -4.362 -3.323 2.254 1.00 89.88 90 CYS A C 1
ATOM 754 O O . CYS A 1 90 ? -5.199 -2.864 3.030 1.00 89.88 90 CYS A O 1
ATOM 756 N N . ARG A 1 91 ? -4.710 -3.982 1.137 1.00 90.81 91 ARG A N 1
ATOM 757 C CA . ARG A 1 91 ? -6.110 -4.249 0.760 1.00 90.81 91 ARG A CA 1
ATOM 758 C C . ARG A 1 91 ? -6.817 -5.141 1.779 1.00 90.81 91 ARG A C 1
ATOM 760 O O . ARG A 1 91 ? -7.911 -4.810 2.219 1.00 90.81 91 ARG A O 1
ATOM 767 N N . SER A 1 92 ? -6.163 -6.212 2.218 1.00 91.81 92 SER A N 1
ATOM 768 C CA . SER A 1 92 ? -6.716 -7.122 3.228 1.00 91.81 92 SER A CA 1
ATOM 769 C C . SER A 1 92 ? -6.908 -6.415 4.577 1.00 91.81 92 SER A C 1
ATOM 771 O O . SER A 1 92 ? -7.959 -6.535 5.208 1.00 91.81 92 SER A O 1
ATOM 773 N N . SER A 1 93 ? -5.924 -5.609 4.991 1.00 88.50 93 SER A N 1
ATOM 774 C CA . SER A 1 93 ? -5.982 -4.788 6.204 1.00 88.50 93 SER A CA 1
ATOM 775 C C . SER A 1 93 ? -7.099 -3.736 6.143 1.00 88.50 93 SER A C 1
ATOM 777 O O . SER A 1 93 ? -7.760 -3.470 7.151 1.00 88.50 93 SER A O 1
ATOM 779 N N . LEU A 1 94 ? -7.334 -3.156 4.964 1.00 90.31 94 LEU A N 1
ATOM 780 C CA . LEU A 1 94 ? -8.441 -2.244 4.678 1.00 90.31 94 LEU A CA 1
ATOM 781 C C . LEU A 1 94 ? -9.807 -2.924 4.771 1.00 90.31 94 LEU A C 1
ATOM 783 O O . LEU A 1 94 ? -10.725 -2.375 5.382 1.00 90.31 94 LEU A O 1
ATOM 787 N N . ASP A 1 95 ? -9.948 -4.107 4.179 1.00 91.00 95 ASP A N 1
ATOM 788 C CA . ASP A 1 95 ? -11.194 -4.872 4.189 1.00 91.00 95 ASP A CA 1
ATOM 789 C C . ASP A 1 95 ? -11.583 -5.277 5.612 1.00 91.00 95 ASP A C 1
ATOM 791 O O . ASP A 1 95 ? -12.735 -5.089 6.019 1.00 91.00 95 ASP A O 1
ATOM 795 N N . LEU A 1 96 ? -10.610 -5.729 6.409 1.00 91.94 96 LEU A N 1
ATOM 796 C CA . LEU A 1 96 ? -10.816 -6.024 7.824 1.00 91.94 96 LEU A CA 1
ATOM 797 C C . LEU A 1 96 ? -11.230 -4.773 8.607 1.00 91.94 96 LEU A C 1
ATOM 799 O O . LEU A 1 96 ? -12.204 -4.811 9.361 1.00 91.94 96 LEU A O 1
ATOM 803 N N . LEU A 1 97 ? -10.550 -3.641 8.398 1.00 90.31 97 LEU A N 1
ATOM 804 C CA . LEU A 1 97 ? -10.928 -2.380 9.036 1.00 90.31 97 LEU A CA 1
ATOM 805 C C . LEU A 1 97 ? -12.363 -1.981 8.665 1.00 90.31 97 LEU A C 1
ATOM 807 O O . LEU A 1 97 ? -13.149 -1.613 9.534 1.00 90.31 97 LEU A O 1
ATOM 811 N N . ASN A 1 98 ? -12.737 -2.088 7.391 1.00 89.81 98 ASN A N 1
ATOM 812 C CA . ASN A 1 98 ? -14.088 -1.790 6.926 1.00 89.81 98 ASN A CA 1
ATOM 813 C C . ASN A 1 98 ? -15.136 -2.718 7.547 1.00 89.81 98 ASN A C 1
ATOM 815 O O . ASN A 1 98 ? -16.219 -2.251 7.905 1.00 89.81 98 ASN A O 1
ATOM 819 N N . HIS A 1 99 ? -14.819 -4.001 7.719 1.00 91.94 99 HIS A N 1
ATOM 820 C CA . HIS A 1 99 ? -15.681 -4.944 8.422 1.00 91.94 99 HIS A CA 1
ATOM 821 C C . HIS A 1 99 ? -15.886 -4.533 9.889 1.00 91.94 99 HIS A C 1
ATOM 823 O O . HIS A 1 99 ? -17.027 -4.359 10.316 1.00 91.94 99 HIS A O 1
ATOM 829 N N . LEU A 1 100 ? -14.804 -4.248 10.624 1.00 89.88 100 LEU A N 1
ATOM 830 C CA . LEU A 1 100 ? -14.871 -3.785 12.017 1.00 89.88 100 LEU A CA 1
ATOM 831 C C . LEU A 1 100 ? -15.659 -2.473 12.159 1.00 89.88 100 LEU A C 1
ATOM 833 O O . LEU A 1 100 ? -16.444 -2.306 13.094 1.00 89.88 100 LEU A O 1
ATOM 837 N N . LYS A 1 101 ? -15.499 -1.543 11.209 1.00 88.56 101 LYS A N 1
ATOM 838 C CA . LYS A 1 101 ? -16.268 -0.291 11.167 1.00 88.56 101 LYS A CA 1
ATOM 839 C C . LYS A 1 101 ? -17.764 -0.551 10.989 1.00 88.56 101 LYS A C 1
ATOM 841 O O . LYS A 1 101 ? -18.563 0.083 11.672 1.00 88.56 101 LYS A O 1
ATOM 846 N N . ARG A 1 102 ? -18.152 -1.461 10.087 1.00 89.62 102 ARG A N 1
ATOM 847 C CA . ARG A 1 102 ? -19.565 -1.831 9.874 1.00 89.62 102 ARG A CA 1
ATOM 848 C C . ARG A 1 102 ? -20.164 -2.465 11.125 1.00 89.62 102 ARG A C 1
ATOM 850 O O . ARG A 1 102 ? -21.235 -2.048 11.548 1.00 89.62 102 ARG A O 1
ATOM 857 N N . GLU A 1 103 ? -19.443 -3.391 11.753 1.00 89.75 103 GLU A N 1
ATOM 858 C CA . GLU A 1 103 ? -19.836 -3.987 13.037 1.00 89.75 103 GLU A CA 1
ATOM 859 C C . GLU A 1 103 ? -20.055 -2.920 14.120 1.00 89.75 103 GLU A C 1
ATOM 861 O O . GLU A 1 103 ? -21.041 -2.962 14.853 1.00 89.75 103 GLU A O 1
ATOM 866 N N . PHE A 1 104 ? -19.173 -1.919 14.198 1.00 86.94 104 PHE A N 1
ATOM 867 C CA . PHE A 1 104 ? -19.301 -0.826 15.164 1.00 86.94 104 PHE A CA 1
ATOM 868 C C . PHE A 1 104 ? -20.495 0.093 14.881 1.00 86.94 104 PHE A C 1
ATOM 870 O O . PHE A 1 104 ? -21.142 0.556 15.818 1.00 86.94 104 PHE A O 1
ATOM 877 N N . ILE A 1 105 ? -20.787 0.365 13.606 1.00 86.81 105 ILE A N 1
ATOM 878 C CA . ILE A 1 105 ? -21.931 1.188 13.180 1.00 86.81 105 ILE A CA 1
ATOM 879 C C . ILE A 1 105 ? -23.259 0.478 13.469 1.00 86.81 105 ILE A C 1
ATOM 881 O O . ILE A 1 105 ? -24.221 1.130 13.861 1.00 86.81 105 ILE A O 1
ATOM 885 N N . ASN A 1 106 ? -23.306 -0.845 13.300 1.00 87.12 106 ASN A N 1
ATOM 886 C CA . ASN A 1 106 ? -24.529 -1.636 13.445 1.00 87.12 106 ASN A CA 1
ATOM 887 C C . ASN A 1 106 ? -24.898 -1.960 14.906 1.00 87.12 106 ASN A C 1
ATOM 889 O O . ASN A 1 106 ? -25.990 -2.466 15.157 1.00 87.12 106 ASN A O 1
ATOM 893 N N . LYS A 1 107 ? -24.013 -1.691 15.875 1.00 85.31 107 LYS A N 1
ATOM 894 C CA . LYS A 1 107 ? -24.266 -1.904 17.310 1.00 85.31 107 LYS A CA 1
ATOM 895 C C . LYS A 1 107 ? -24.828 -0.641 17.971 1.00 85.31 107 LYS A C 1
ATOM 897 O O . LYS A 1 107 ? -24.365 0.466 17.694 1.00 85.31 107 LYS A O 1
ATOM 902 N N . SER A 1 108 ? -25.786 -0.804 18.890 1.00 78.50 108 SER A N 1
ATOM 903 C CA . SER A 1 108 ? -26.261 0.307 19.732 1.00 78.50 108 SER A CA 1
ATOM 904 C C . SER A 1 108 ? -25.143 0.823 20.652 1.00 78.50 108 SER A C 1
ATOM 906 O O . SER A 1 108 ? -24.183 0.102 20.923 1.00 78.50 108 SER A O 1
ATOM 908 N N . GLU A 1 109 ? -25.250 2.064 21.147 1.00 73.88 109 GLU A N 1
ATOM 909 C CA . GLU A 1 109 ? -24.259 2.670 22.065 1.00 73.88 109 GLU A CA 1
ATOM 910 C C . GLU A 1 109 ? -23.925 1.755 23.256 1.00 73.88 109 GLU A C 1
ATOM 912 O O . GLU A 1 109 ? -22.756 1.533 23.559 1.00 73.88 109 GLU A O 1
ATOM 917 N N . GLU A 1 110 ? -24.943 1.142 23.858 1.00 72.44 110 GLU A N 1
ATOM 918 C CA . GLU A 1 110 ? -24.828 0.217 24.996 1.00 72.44 110 GLU A CA 1
ATOM 919 C C . GLU A 1 110 ? -24.140 -1.113 24.634 1.00 72.44 110 GLU A C 1
ATOM 921 O O . GLU A 1 110 ? -23.604 -1.803 25.498 1.00 72.44 110 GLU A O 1
ATOM 926 N N . GLN A 1 111 ? -24.132 -1.478 23.348 1.00 74.19 111 GLN A N 1
ATOM 927 C CA . GLN A 1 111 ? -23.543 -2.714 22.823 1.00 74.19 111 GLN A CA 1
ATOM 928 C C . GLN A 1 111 ? -22.143 -2.510 22.226 1.00 74.19 111 GLN A C 1
ATOM 930 O O . GLN A 1 111 ? -21.486 -3.487 21.839 1.0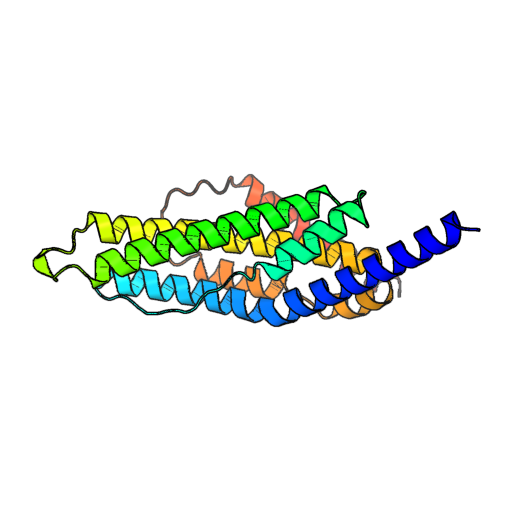0 74.19 111 GLN A O 1
ATOM 935 N N . LYS A 1 112 ? -21.659 -1.263 22.135 1.00 76.56 112 LYS A N 1
ATOM 936 C CA . LYS A 1 112 ? -20.308 -0.944 21.655 1.00 76.56 112 LYS A CA 1
ATOM 937 C C . LYS A 1 112 ? -19.264 -1.356 22.693 1.00 76.56 112 LYS A C 1
ATOM 939 O O . LYS A 1 112 ? -18.839 -0.568 23.533 1.00 76.56 112 LYS A O 1
ATOM 944 N N . SER A 1 113 ? -18.813 -2.602 22.591 1.00 81.94 113 SER A N 1
ATOM 945 C CA . SER A 1 113 ? -17.754 -3.146 23.442 1.00 81.94 113 SER A CA 1
ATOM 946 C C . SER A 1 113 ? -16.423 -2.413 23.243 1.00 81.94 113 SER A C 1
ATOM 948 O O . SER A 1 113 ? -15.996 -2.176 22.110 1.00 81.94 113 SER A O 1
ATOM 950 N N . ASP A 1 114 ? -15.707 -2.158 24.340 1.00 82.75 114 ASP A N 1
ATOM 951 C CA . ASP A 1 114 ? -14.337 -1.636 24.301 1.00 82.75 114 ASP A CA 1
ATOM 952 C C . ASP A 1 114 ? -13.378 -2.555 23.532 1.00 82.75 114 ASP A C 1
ATOM 954 O O . ASP A 1 114 ? -12.450 -2.071 22.894 1.00 82.75 114 ASP A O 1
ATOM 958 N N . ARG A 1 115 ? -13.654 -3.867 23.475 1.00 85.44 115 ARG A N 1
ATOM 959 C CA . ARG A 1 115 ? -12.875 -4.811 22.655 1.00 85.44 115 ARG A CA 1
ATOM 960 C C . ARG A 1 115 ? -12.943 -4.483 21.165 1.00 85.44 115 ARG A C 1
ATOM 962 O O . ARG A 1 115 ? -11.931 -4.564 20.480 1.00 85.44 115 ARG A O 1
ATOM 969 N N . LEU A 1 116 ? -14.117 -4.089 20.667 1.00 86.19 116 LEU A N 1
ATOM 970 C CA . LEU A 1 116 ? -14.293 -3.723 19.260 1.00 86.19 116 LEU A CA 1
ATOM 971 C C . LEU A 1 116 ? -13.573 -2.407 18.938 1.00 86.19 116 LEU A C 1
ATOM 973 O O . LEU A 1 116 ? -12.966 -2.282 17.878 1.00 86.19 116 LEU A O 1
ATOM 977 N N . LYS A 1 117 ? -13.581 -1.448 19.872 1.00 83.44 117 LYS A N 1
ATOM 978 C CA . LYS A 1 117 ? -12.817 -0.197 19.738 1.00 83.44 117 LYS A CA 1
ATOM 979 C C . LYS A 1 117 ? -11.317 -0.471 19.688 1.00 83.44 117 LYS A C 1
ATOM 981 O O . LYS A 1 117 ? -10.648 0.049 18.799 1.00 83.44 117 LYS A O 1
ATOM 986 N N . SER A 1 118 ? -10.806 -1.306 20.595 1.00 82.62 118 SER A N 1
ATOM 987 C CA . SER A 1 118 ? -9.395 -1.706 20.602 1.00 82.62 118 SER A CA 1
ATOM 988 C C . SER A 1 118 ? -9.005 -2.398 19.301 1.00 82.62 118 SER A C 1
ATOM 990 O O . SER A 1 118 ? -8.025 -1.991 18.690 1.00 82.62 118 SER A O 1
ATOM 992 N N . ALA A 1 119 ? -9.820 -3.337 18.807 1.00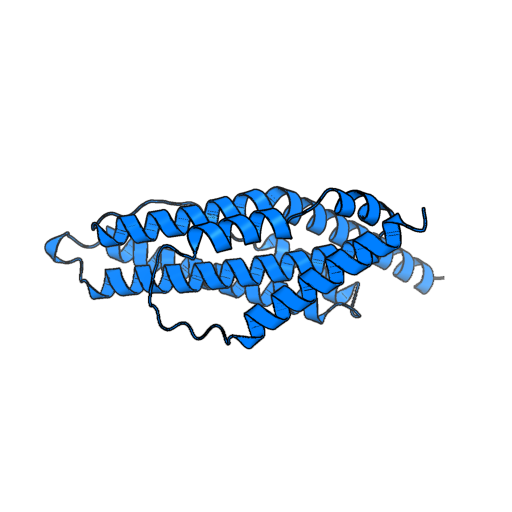 87.31 119 ALA A N 1
ATOM 993 C CA . ALA A 1 119 ? -9.571 -4.009 17.532 1.00 87.31 119 ALA A CA 1
ATOM 994 C C . ALA A 1 119 ? -9.507 -3.025 16.347 1.00 87.31 119 ALA A C 1
ATOM 996 O O . ALA A 1 119 ? -8.621 -3.132 15.504 1.00 87.31 119 ALA A O 1
ATOM 997 N N . ILE A 1 120 ? -10.401 -2.027 16.293 1.00 85.94 120 ILE A N 1
ATOM 998 C CA . ILE A 1 120 ? -10.356 -0.972 15.264 1.00 85.94 120 ILE A CA 1
ATOM 999 C C . ILE A 1 120 ? -9.061 -0.160 15.372 1.00 85.94 120 ILE A C 1
ATOM 1001 O O . ILE A 1 120 ? -8.412 0.098 14.361 1.00 85.94 120 ILE A O 1
ATOM 1005 N N . ILE A 1 121 ? -8.676 0.252 16.583 1.00 83.31 121 ILE A N 1
ATOM 1006 C CA . ILE A 1 121 ? -7.468 1.058 16.808 1.00 83.31 121 ILE A CA 1
ATOM 1007 C C . ILE A 1 121 ? -6.208 0.269 16.435 1.00 83.31 121 ILE A C 1
ATOM 1009 O O . ILE A 1 121 ? -5.346 0.801 15.737 1.00 83.31 121 ILE A O 1
ATOM 1013 N N . GLU A 1 122 ? -6.106 -0.989 16.857 1.00 83.50 122 GLU A N 1
ATOM 1014 C CA . GLU A 1 122 ? -4.995 -1.880 16.515 1.00 83.50 122 GLU A CA 1
ATOM 1015 C C . GLU A 1 122 ? -4.903 -2.088 15.003 1.00 83.50 122 GLU A C 1
ATOM 1017 O O . GLU A 1 122 ? -3.829 -1.921 14.424 1.00 83.50 122 GLU A O 1
ATOM 1022 N N . GLN A 1 123 ? -6.036 -2.330 14.341 1.00 88.44 123 GLN A N 1
ATOM 1023 C CA . GLN A 1 123 ? -6.073 -2.488 12.891 1.00 88.44 123 GLN A CA 1
ATOM 1024 C C . GLN A 1 123 ? -5.638 -1.215 12.153 1.00 88.44 123 GLN A C 1
ATOM 1026 O O . GLN A 1 123 ? -4.958 -1.292 11.132 1.00 88.44 123 GLN A O 1
ATOM 1031 N N . ILE A 1 124 ? -5.976 -0.030 12.672 1.00 84.19 124 ILE A N 1
ATOM 1032 C CA . ILE A 1 124 ? -5.487 1.244 12.127 1.00 84.19 124 ILE A CA 1
ATOM 1033 C C . ILE A 1 124 ? -3.964 1.352 12.264 1.00 84.19 124 ILE A C 1
ATOM 1035 O O . ILE A 1 124 ? -3.303 1.821 11.338 1.00 84.19 124 ILE A O 1
ATOM 1039 N N . VAL A 1 125 ? -3.393 0.938 13.399 1.00 81.12 125 VAL A N 1
ATOM 1040 C CA . VAL A 1 125 ? -1.936 0.954 13.607 1.00 81.12 125 VAL A CA 1
ATOM 1041 C C . VAL A 1 125 ? -1.239 0.018 12.622 1.00 81.12 125 VAL A C 1
ATOM 1043 O O . VAL A 1 125 ? -0.277 0.439 11.980 1.00 81.12 125 VAL A O 1
ATOM 1046 N N . VAL A 1 126 ? -1.751 -1.205 12.457 1.00 83.56 126 VAL A N 1
ATOM 1047 C CA . VAL A 1 126 ? -1.241 -2.178 11.478 1.00 83.56 126 VAL A CA 1
ATOM 1048 C C . VAL A 1 126 ? -1.301 -1.603 10.065 1.00 83.56 126 VAL A C 1
ATOM 1050 O O . VAL A 1 126 ? -0.271 -1.491 9.407 1.00 83.56 126 VAL A O 1
ATOM 1053 N N . LEU A 1 127 ? -2.468 -1.112 9.641 1.00 85.56 127 LEU A N 1
ATOM 1054 C CA . LEU A 1 127 ? -2.649 -0.559 8.301 1.00 85.56 127 LEU A CA 1
ATOM 1055 C C . LEU A 1 127 ? -1.724 0.638 8.023 1.00 85.56 127 LEU A C 1
ATOM 1057 O O . LEU A 1 127 ? -1.223 0.786 6.912 1.00 85.56 127 LEU A O 1
ATOM 1061 N N . ARG A 1 128 ? -1.452 1.491 9.019 1.00 81.81 128 ARG A N 1
ATOM 1062 C CA . ARG A 1 128 ? -0.484 2.590 8.861 1.00 81.81 128 ARG A CA 1
ATOM 1063 C C . ARG A 1 128 ? 0.925 2.076 8.573 1.00 81.81 128 ARG A C 1
ATOM 1065 O O . ARG A 1 128 ? 1.603 2.657 7.730 1.00 81.81 128 ARG A O 1
ATOM 1072 N N . MET A 1 129 ? 1.362 1.015 9.253 1.00 81.50 129 MET A N 1
ATOM 1073 C CA . MET A 1 129 ? 2.665 0.396 8.986 1.00 81.50 129 MET A CA 1
ATOM 1074 C C . MET A 1 129 ? 2.702 -0.237 7.594 1.00 81.50 129 MET A C 1
ATOM 1076 O O . MET A 1 129 ? 3.671 -0.041 6.863 1.00 81.50 129 MET A O 1
ATOM 1080 N N . ASP A 1 130 ? 1.633 -0.928 7.199 1.00 84.50 130 ASP A N 1
ATOM 1081 C CA . ASP A 1 130 ? 1.520 -1.549 5.876 1.00 84.50 130 ASP A CA 1
ATOM 1082 C C . ASP A 1 130 ? 1.633 -0.503 4.757 1.00 84.50 130 ASP A C 1
ATOM 1084 O O . ASP A 1 130 ? 2.394 -0.690 3.808 1.00 84.50 130 ASP A O 1
ATOM 1088 N N . ILE A 1 131 ? 0.959 0.643 4.914 1.00 83.44 131 ILE A N 1
ATOM 1089 C CA . ILE A 1 131 ? 1.033 1.776 3.978 1.00 83.44 131 ILE A CA 1
ATOM 1090 C C . ILE A 1 131 ? 2.450 2.352 3.904 1.00 83.44 131 ILE A C 1
ATOM 1092 O O . ILE A 1 131 ? 2.931 2.662 2.816 1.00 83.44 131 ILE A O 1
ATOM 1096 N N . MET A 1 132 ? 3.139 2.495 5.040 1.00 81.88 132 MET A N 1
ATOM 1097 C CA . MET A 1 132 ? 4.524 2.976 5.044 1.00 81.88 132 MET A CA 1
ATOM 1098 C C . MET A 1 132 ? 5.450 2.009 4.298 1.00 81.88 132 MET A C 1
ATOM 1100 O O . MET A 1 132 ? 6.232 2.439 3.451 1.00 81.88 132 MET A O 1
ATOM 1104 N N . ASN A 1 133 ? 5.313 0.706 4.547 1.00 82.75 133 ASN A N 1
ATOM 1105 C CA . ASN A 1 133 ? 6.076 -0.321 3.841 1.00 82.75 133 ASN A CA 1
ATOM 1106 C C . ASN A 1 133 ? 5.777 -0.314 2.333 1.00 82.75 133 ASN A C 1
ATOM 1108 O O . ASN A 1 133 ? 6.692 -0.466 1.518 1.00 82.75 133 ASN A O 1
ATOM 1112 N N . LEU A 1 134 ? 4.510 -0.118 1.951 1.00 84.88 134 LEU A N 1
ATOM 1113 C CA . LEU A 1 134 ? 4.098 0.014 0.555 1.00 84.88 134 LEU A CA 1
ATOM 1114 C C . LEU A 1 134 ? 4.773 1.223 -0.108 1.00 84.88 134 LEU A C 1
ATOM 1116 O O . LEU A 1 134 ? 5.390 1.060 -1.159 1.00 84.88 134 LEU A O 1
ATOM 1120 N N . ALA A 1 135 ? 4.751 2.391 0.539 1.00 81.50 135 ALA A N 1
ATOM 1121 C CA . ALA A 1 135 ? 5.393 3.610 0.042 1.00 81.50 135 ALA A CA 1
ATOM 1122 C C . ALA A 1 135 ? 6.918 3.448 -0.131 1.00 81.50 135 ALA A C 1
ATOM 1124 O O . ALA A 1 135 ? 7.506 3.925 -1.106 1.00 81.50 135 ALA A O 1
ATOM 1125 N N . GLU A 1 136 ? 7.586 2.732 0.778 1.00 80.75 136 GLU A N 1
ATOM 1126 C CA . GLU A 1 136 ? 9.004 2.389 0.615 1.00 80.75 136 GLU A CA 1
ATOM 1127 C C . GLU A 1 136 ? 9.246 1.487 -0.603 1.00 80.75 136 GLU A C 1
ATOM 1129 O O . GLU A 1 136 ? 10.224 1.664 -1.340 1.00 80.75 136 GLU A O 1
ATOM 1134 N N . SER A 1 137 ? 8.350 0.529 -0.840 1.00 85.19 137 SER A N 1
ATOM 1135 C CA . SER A 1 137 ? 8.418 -0.352 -2.006 1.00 85.19 137 SER A CA 1
ATOM 1136 C C . SER A 1 137 ? 8.183 0.410 -3.314 1.00 85.19 137 SER A C 1
ATOM 1138 O O . SER A 1 137 ? 8.899 0.183 -4.290 1.00 85.19 137 SER A O 1
ATOM 1140 N N . GLU A 1 138 ? 7.246 1.358 -3.330 1.00 83.50 138 GLU A N 1
ATOM 1141 C CA . GLU A 1 138 ? 6.998 2.265 -4.459 1.00 83.50 138 GLU A CA 1
ATOM 1142 C C . GLU A 1 138 ? 8.228 3.101 -4.796 1.00 83.50 138 GLU A C 1
ATOM 1144 O O . GLU A 1 138 ? 8.637 3.181 -5.957 1.00 83.50 138 GLU A O 1
ATOM 1149 N N . LEU A 1 139 ? 8.881 3.661 -3.775 1.00 80.75 139 LEU A N 1
ATOM 1150 C CA . LEU A 1 139 ? 10.130 4.391 -3.950 1.00 80.75 139 LEU A CA 1
ATOM 1151 C C . LEU A 1 139 ? 11.220 3.498 -4.556 1.00 80.75 139 LEU A C 1
ATOM 1153 O O . LEU A 1 139 ? 11.999 3.956 -5.395 1.00 80.75 139 LEU A O 1
ATOM 1157 N N . SER A 1 140 ? 11.290 2.229 -4.146 1.00 82.00 140 SER A N 1
ATOM 1158 C CA . SER A 1 140 ? 12.242 1.284 -4.732 1.00 82.00 140 SER A CA 1
ATOM 1159 C C . SER A 1 140 ? 11.964 1.041 -6.215 1.00 82.00 140 SER A C 1
ATOM 1161 O O . SER A 1 140 ? 12.901 1.022 -7.012 1.00 82.00 140 SER A O 1
ATOM 1163 N N . ILE A 1 141 ? 10.696 0.887 -6.600 1.00 84.31 141 ILE A N 1
ATOM 1164 C CA . ILE A 1 141 ? 10.308 0.704 -8.001 1.00 84.31 141 ILE A CA 1
ATOM 1165 C C . ILE A 1 141 ? 10.623 1.954 -8.831 1.00 84.31 141 ILE A C 1
ATOM 1167 O O . ILE A 1 141 ? 11.200 1.845 -9.911 1.00 84.31 141 ILE A O 1
ATOM 1171 N N . ILE A 1 142 ? 10.322 3.145 -8.311 1.00 80.19 142 ILE A N 1
ATOM 1172 C CA . ILE A 1 142 ? 10.649 4.430 -8.948 1.00 80.19 142 ILE A CA 1
ATOM 1173 C C . ILE A 1 142 ? 12.148 4.534 -9.248 1.00 80.19 142 ILE A C 1
ATOM 1175 O O . ILE A 1 142 ? 12.536 4.944 -10.344 1.00 80.19 142 ILE A O 1
ATOM 1179 N N . LYS A 1 143 ? 12.999 4.145 -8.290 1.00 77.12 143 LYS A N 1
ATOM 1180 C CA . LYS A 1 143 ? 14.458 4.151 -8.470 1.00 77.12 143 LYS A CA 1
ATOM 1181 C C . LYS A 1 143 ? 14.899 3.211 -9.589 1.00 77.12 143 LYS A C 1
ATOM 1183 O O . LYS A 1 143 ? 15.754 3.594 -10.380 1.00 77.12 143 LYS A O 1
ATOM 1188 N N . ILE A 1 144 ? 14.300 2.022 -9.677 1.00 82.31 144 ILE A N 1
ATOM 1189 C CA . ILE A 1 144 ? 14.574 1.052 -10.748 1.00 82.31 144 ILE A CA 1
ATOM 1190 C C . ILE A 1 144 ? 14.181 1.640 -12.106 1.00 82.31 144 ILE A C 1
ATOM 1192 O O . ILE A 1 144 ? 15.007 1.694 -13.014 1.00 82.31 144 ILE A O 1
ATOM 1196 N N . ILE A 1 145 ? 12.957 2.163 -12.223 1.00 78.69 145 ILE A N 1
ATOM 1197 C CA . ILE A 1 145 ? 12.453 2.762 -13.467 1.00 78.69 145 ILE A CA 1
ATOM 1198 C C . ILE A 1 145 ? 13.369 3.894 -13.942 1.00 78.69 145 ILE A C 1
ATOM 1200 O O . ILE A 1 145 ? 13.688 3.980 -15.128 1.00 78.69 145 ILE A O 1
ATOM 1204 N N . ALA A 1 146 ? 13.815 4.757 -13.032 1.00 70.44 146 ALA A N 1
ATOM 1205 C CA . ALA A 1 146 ? 14.659 5.884 -13.399 1.00 70.44 146 ALA A CA 1
ATOM 1206 C C . ALA A 1 146 ? 16.110 5.509 -13.706 1.00 70.44 146 ALA A C 1
ATOM 1208 O O . ALA A 1 146 ? 16.713 6.139 -14.570 1.00 70.44 146 ALA A O 1
ATOM 1209 N N . ALA A 1 147 ? 16.666 4.487 -13.049 1.00 71.31 147 ALA A N 1
ATOM 1210 C CA . ALA A 1 147 ? 17.993 3.973 -13.384 1.00 71.31 147 ALA A CA 1
ATOM 1211 C C . ALA A 1 147 ? 18.039 3.403 -14.812 1.00 71.31 147 ALA A C 1
ATOM 1213 O O . ALA A 1 147 ? 19.063 3.491 -15.484 1.00 71.31 147 ALA A O 1
ATOM 1214 N N . GLU A 1 148 ? 16.923 2.851 -15.288 1.00 69.31 148 GLU A N 1
ATOM 1215 C CA . GLU A 1 148 ? 16.822 2.243 -16.618 1.00 69.31 148 GLU A CA 1
ATOM 1216 C C . GLU A 1 148 ? 16.387 3.217 -17.718 1.00 69.31 148 GLU A C 1
ATOM 1218 O O . GLU A 1 148 ? 16.501 2.904 -18.903 1.00 69.31 148 GLU A O 1
ATOM 1223 N N . ASN A 1 149 ? 15.917 4.412 -17.356 1.00 63.66 149 ASN A N 1
ATOM 1224 C CA . ASN A 1 149 ? 15.440 5.401 -18.311 1.00 63.66 149 ASN A CA 1
ATOM 1225 C C . ASN A 1 149 ? 16.084 6.769 -18.034 1.00 63.66 149 ASN A C 1
ATOM 1227 O O . ASN A 1 149 ? 15.612 7.532 -17.191 1.00 63.66 149 ASN A O 1
ATOM 1231 N N . ILE A 1 150 ? 17.121 7.118 -18.809 1.00 55.47 150 ILE A N 1
ATOM 1232 C CA . ILE A 1 150 ? 17.880 8.384 -18.695 1.00 55.47 150 ILE A CA 1
ATOM 1233 C C . ILE A 1 150 ? 16.957 9.619 -18.678 1.00 55.47 150 ILE A C 1
ATOM 1235 O O . ILE A 1 150 ? 17.199 10.561 -17.927 1.00 55.47 150 ILE A O 1
ATOM 1239 N N . SER A 1 151 ? 15.837 9.583 -19.410 1.00 51.81 151 SER A N 1
ATOM 1240 C CA . SER A 1 151 ? 14.820 10.648 -19.436 1.00 51.81 151 SER A CA 1
ATOM 1241 C C . SER A 1 151 ? 14.112 10.910 -18.094 1.00 51.81 151 SER A C 1
ATOM 1243 O O . SER A 1 151 ? 13.424 11.920 -17.953 1.00 51.81 151 SER A O 1
ATOM 1245 N N . TYR A 1 152 ? 14.240 10.015 -17.109 1.00 51.50 152 TYR A N 1
ATOM 1246 C CA . TYR A 1 152 ? 13.656 10.154 -15.769 1.00 51.50 152 TYR A CA 1
ATOM 1247 C C . TYR A 1 152 ? 14.684 10.548 -14.697 1.00 51.50 152 TYR A C 1
ATOM 1249 O O . TYR A 1 152 ? 14.277 11.019 -13.635 1.00 51.50 152 TYR A O 1
ATOM 1257 N N . LEU A 1 153 ? 15.994 10.452 -14.968 1.00 43.22 153 LEU A N 1
ATOM 1258 C CA . LEU A 1 153 ? 17.046 10.894 -14.038 1.00 43.22 153 LEU A CA 1
ATOM 1259 C C . LEU A 1 153 ? 16.969 12.405 -13.758 1.00 43.22 153 LEU A C 1
ATOM 1261 O O . LEU A 1 153 ? 17.089 12.831 -12.608 1.00 43.22 153 LEU A O 1
ATOM 1265 N N . GLU A 1 154 ? 16.669 13.218 -14.776 1.00 43.19 154 GLU A N 1
ATOM 1266 C CA . GLU A 1 154 ? 16.429 14.660 -14.605 1.00 43.19 154 GLU A CA 1
ATOM 1267 C C . GLU A 1 154 ? 15.127 14.956 -13.840 1.00 43.19 154 GLU A C 1
ATOM 1269 O O . GLU A 1 154 ? 15.042 15.941 -13.107 1.00 43.19 154 GLU A O 1
ATOM 1274 N N . ARG A 1 155 ? 14.123 14.073 -13.937 1.00 47.16 155 ARG A N 1
ATOM 1275 C CA . ARG A 1 155 ? 12.836 14.212 -13.233 1.00 47.16 155 ARG A CA 1
ATOM 1276 C C . ARG A 1 155 ? 12.926 13.800 -11.758 1.00 47.16 155 ARG A C 1
ATOM 1278 O O . ARG A 1 155 ? 12.215 14.382 -10.941 1.00 47.16 155 ARG A O 1
ATOM 1285 N N . ILE A 1 156 ? 13.823 12.873 -11.3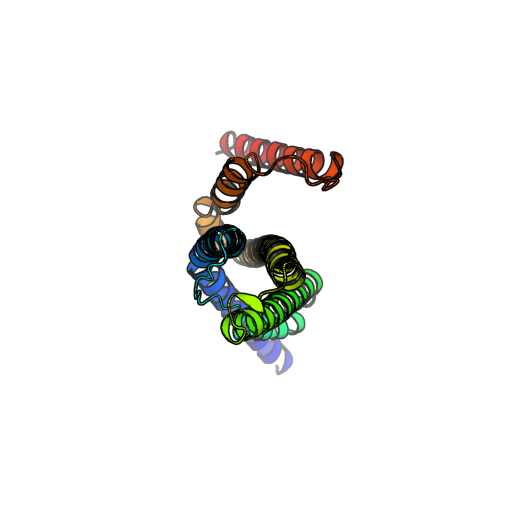97 1.00 45.66 156 ILE A N 1
ATOM 1286 C CA . ILE A 1 156 ? 14.118 12.511 -9.997 1.00 45.66 156 ILE A CA 1
ATOM 1287 C C . ILE A 1 156 ? 14.834 13.633 -9.244 1.00 45.66 156 ILE A C 1
ATOM 1289 O O . ILE A 1 156 ? 14.564 13.809 -8.061 1.00 45.66 156 ILE A O 1
ATOM 1293 N N . ARG A 1 157 ? 15.689 14.438 -9.894 1.00 42.78 157 ARG A N 1
ATOM 1294 C CA . ARG A 1 157 ? 16.362 15.574 -9.223 1.00 42.78 157 ARG A CA 1
ATOM 1295 C C . ARG A 1 157 ? 15.382 16.550 -8.552 1.00 42.78 157 ARG A C 1
ATOM 1297 O O . ARG A 1 157 ? 15.744 17.161 -7.551 1.00 42.78 157 ARG A O 1
ATOM 1304 N N . ASN A 1 158 ? 14.148 16.631 -9.055 1.00 43.56 158 ASN A N 1
ATOM 1305 C CA . ASN A 1 158 ? 13.065 17.449 -8.497 1.00 43.56 158 ASN A CA 1
ATOM 1306 C C . ASN A 1 158 ? 12.045 16.645 -7.669 1.00 43.56 158 ASN A C 1
ATOM 1308 O O . ASN A 1 158 ? 11.171 17.230 -7.033 1.00 43.56 158 ASN A O 1
ATOM 1312 N N . PHE A 1 159 ? 12.131 15.313 -7.669 1.00 42.97 159 PHE A N 1
ATOM 1313 C CA . PHE A 1 159 ? 11.260 14.438 -6.894 1.00 42.97 159 PHE A CA 1
ATOM 1314 C C . PHE A 1 159 ? 11.970 14.094 -5.582 1.00 42.97 159 PHE A C 1
ATOM 1316 O O . PHE A 1 159 ? 12.833 13.220 -5.539 1.00 42.97 159 PHE A O 1
ATOM 1323 N N . ASN A 1 160 ? 11.623 14.795 -4.499 1.00 44.19 160 ASN A N 1
ATOM 1324 C CA . ASN A 1 160 ? 12.144 14.516 -3.157 1.00 44.19 160 ASN A CA 1
ATOM 1325 C C . ASN A 1 160 ? 11.058 13.910 -2.245 1.00 44.19 160 ASN A C 1
ATOM 1327 O O . ASN A 1 160 ? 10.659 14.555 -1.269 1.00 44.19 160 ASN A O 1
ATOM 1331 N N . PRO A 1 161 ? 10.567 12.689 -2.545 1.00 44.69 161 PRO A N 1
ATOM 1332 C CA . PRO A 1 161 ? 9.518 12.043 -1.758 1.00 44.69 161 PRO A CA 1
ATOM 1333 C C . PRO A 1 161 ? 10.018 11.810 -0.328 1.00 44.69 161 PRO A C 1
ATOM 1335 O O . PRO A 1 161 ? 9.359 12.150 0.649 1.00 44.69 161 PRO A O 1
ATOM 1338 N N . THR A 1 162 ? 11.268 11.379 -0.191 1.00 41.38 162 THR A N 1
ATOM 1339 C CA . THR A 1 162 ? 11.914 11.082 1.085 1.00 41.38 162 THR A CA 1
ATOM 1340 C C . THR A 1 162 ? 11.890 12.273 2.049 1.00 41.38 162 THR A C 1
ATOM 1342 O O . THR A 1 162 ? 11.640 12.078 3.229 1.00 41.38 162 THR A O 1
ATOM 1345 N N . SER A 1 163 ? 12.081 13.519 1.590 1.00 42.06 163 SER A N 1
ATOM 1346 C CA . SER A 1 163 ? 12.076 14.674 2.505 1.00 42.06 163 SER A CA 1
ATOM 1347 C C . SER A 1 163 ? 10.692 15.097 2.995 1.00 42.06 163 SER A C 1
ATOM 1349 O O . SER A 1 163 ? 10.615 15.704 4.059 1.00 42.06 163 SER A O 1
ATOM 1351 N N . TYR A 1 164 ? 9.627 14.801 2.248 1.00 39.22 164 TYR A N 1
ATOM 1352 C CA . TYR A 1 164 ? 8.265 15.184 2.622 1.00 39.22 164 TYR A CA 1
ATOM 1353 C C . TYR A 1 164 ? 7.662 14.129 3.558 1.00 39.22 164 TYR A C 1
ATOM 1355 O O . TYR A 1 164 ? 7.280 14.446 4.682 1.00 39.22 164 TYR A O 1
ATOM 1363 N N . PHE A 1 165 ? 7.744 12.852 3.164 1.00 38.56 165 PHE A N 1
ATOM 1364 C CA . PHE A 1 165 ? 7.234 11.721 3.944 1.00 38.56 165 PHE A CA 1
ATOM 1365 C C . PHE A 1 165 ? 7.985 11.511 5.274 1.00 38.56 165 PHE A C 1
ATOM 1367 O O . PHE A 1 165 ? 7.344 11.287 6.299 1.00 38.56 165 PHE A O 1
ATOM 1374 N N . LEU A 1 166 ? 9.325 11.642 5.313 1.00 39.56 166 LEU A N 1
ATOM 1375 C CA . LEU A 1 166 ? 10.073 11.530 6.579 1.00 39.56 166 LEU A CA 1
ATOM 1376 C C . LEU A 1 166 ? 9.918 12.755 7.474 1.00 39.56 166 LEU A C 1
ATOM 1378 O O . LEU A 1 166 ? 9.858 12.581 8.685 1.00 39.56 166 LEU A O 1
ATOM 1382 N N . LYS A 1 167 ? 9.848 13.982 6.935 1.00 40.41 167 LYS A N 1
ATOM 1383 C CA . LYS A 1 167 ? 9.639 15.161 7.792 1.00 40.41 167 LYS A CA 1
ATOM 1384 C C . LYS A 1 167 ? 8.301 15.068 8.507 1.00 40.41 167 LYS A C 1
ATOM 1386 O O . LYS A 1 167 ? 8.258 15.303 9.704 1.00 40.41 167 LYS A O 1
ATOM 1391 N N . GLU A 1 168 ? 7.244 14.658 7.818 1.00 40.75 168 GLU A N 1
ATOM 1392 C CA . GLU A 1 168 ? 5.912 14.563 8.408 1.00 40.75 168 GLU A CA 1
ATOM 1393 C C . GLU A 1 168 ? 5.760 13.345 9.338 1.00 40.75 168 GLU A C 1
ATOM 1395 O O . GLU A 1 168 ? 5.166 13.469 10.410 1.00 40.75 168 GLU A O 1
ATOM 1400 N N . ALA A 1 169 ? 6.373 12.200 9.012 1.00 42.62 169 ALA A N 1
ATOM 1401 C CA . ALA A 1 169 ? 6.420 11.037 9.905 1.00 42.62 169 ALA A CA 1
ATOM 1402 C C . ALA A 1 169 ? 7.262 11.289 11.174 1.00 42.62 169 ALA A C 1
ATOM 1404 O O . ALA A 1 169 ? 6.865 10.872 12.260 1.00 42.62 169 ALA A O 1
ATOM 1405 N N . ILE A 1 170 ? 8.383 12.018 11.075 1.00 40.59 170 ILE A N 1
ATOM 1406 C CA . ILE A 1 170 ? 9.235 12.395 12.219 1.00 40.59 170 ILE A CA 1
ATOM 1407 C C . ILE A 1 170 ? 8.576 13.492 13.070 1.00 40.59 170 ILE A C 1
ATOM 1409 O O . ILE A 1 170 ? 8.686 13.453 14.297 1.00 40.59 170 ILE A O 1
ATOM 1413 N N . GLN A 1 171 ? 7.874 14.450 12.455 1.00 40.75 171 GLN A N 1
ATOM 1414 C CA . GLN A 1 171 ? 7.157 15.501 13.185 1.00 40.75 171 GLN A CA 1
ATOM 1415 C C . GLN A 1 171 ? 5.949 14.929 13.948 1.00 40.75 171 GLN A C 1
ATOM 1417 O O . GLN A 1 171 ? 5.697 15.341 15.073 1.00 40.75 171 GLN A O 1
ATOM 1422 N N . ASN A 1 172 ? 5.239 13.949 13.371 1.00 41.62 172 ASN A N 1
ATOM 1423 C CA . ASN A 1 172 ? 4.015 13.373 13.946 1.00 41.62 172 ASN A CA 1
ATOM 1424 C C . ASN A 1 172 ? 4.225 12.070 14.744 1.00 41.62 172 ASN A C 1
ATOM 1426 O O . ASN A 1 172 ? 3.324 11.639 15.462 1.00 41.62 172 ASN A O 1
ATOM 1430 N N . GLY A 1 173 ? 5.390 11.424 14.631 1.00 40.00 173 GLY A N 1
ATOM 1431 C CA . GLY A 1 173 ? 5.753 10.224 15.397 1.00 40.00 173 GLY A CA 1
ATOM 1432 C C . GLY A 1 173 ? 6.168 10.506 16.845 1.00 40.00 173 GLY A C 1
ATOM 1433 O O . GLY A 1 173 ? 6.227 9.583 17.651 1.00 40.00 173 GLY A O 1
ATOM 1434 N N . LYS A 1 174 ? 6.426 11.772 17.199 1.00 40.38 174 LYS A N 1
ATOM 1435 C CA . LYS A 1 174 ? 6.824 12.183 18.556 1.00 40.38 174 LYS A CA 1
ATOM 1436 C C . LYS A 1 174 ? 5.652 12.332 19.541 1.00 40.38 174 LYS A C 1
ATOM 1438 O O . LYS A 1 174 ? 5.898 12.324 20.743 1.00 40.38 174 LYS A O 1
ATOM 1443 N N . ASP A 1 175 ? 4.407 12.393 19.059 1.00 38.28 175 ASP A N 1
ATOM 1444 C CA . ASP A 1 175 ? 3.232 12.716 19.892 1.00 38.28 175 ASP A CA 1
ATOM 1445 C C . ASP A 1 175 ? 2.491 11.507 20.490 1.00 38.28 175 ASP A C 1
ATOM 1447 O O . ASP A 1 175 ? 1.668 11.678 21.387 1.00 38.28 175 ASP A O 1
ATOM 1451 N N . TYR A 1 176 ? 2.789 10.273 20.071 1.00 38.12 176 TYR A N 1
ATOM 1452 C CA . TYR A 1 176 ? 2.259 9.073 20.732 1.00 38.12 176 TYR A CA 1
ATOM 1453 C C . TYR A 1 176 ? 3.398 8.318 21.409 1.00 38.12 176 TYR A C 1
ATOM 1455 O O . TYR A 1 176 ? 3.994 7.394 20.860 1.00 38.12 176 TYR A O 1
ATOM 1463 N N . GLY A 1 177 ? 3.715 8.770 22.621 1.00 32.12 177 GLY A N 1
ATOM 1464 C CA . GLY A 1 177 ? 4.703 8.147 23.484 1.00 32.12 177 GLY A CA 1
ATOM 1465 C C . GLY A 1 177 ? 4.409 6.674 23.784 1.00 32.12 177 GLY A C 1
ATOM 1466 O O . GLY A 1 177 ? 3.262 6.251 23.907 1.00 32.12 177 GLY A O 1
ATOM 1467 N N . LYS A 1 178 ? 5.495 5.922 23.986 1.00 32.00 178 LYS A N 1
ATOM 1468 C CA . LYS A 1 178 ? 5.547 4.691 24.789 1.00 32.00 178 LYS A CA 1
ATOM 1469 C C . LYS A 1 178 ? 4.586 3.559 24.395 1.00 32.00 178 LYS A C 1
ATOM 1471 O O . LYS A 1 178 ? 4.155 2.806 25.262 1.00 32.00 178 LYS A O 1
ATOM 1476 N N . ILE A 1 179 ? 4.338 3.338 23.107 1.00 31.55 179 ILE A N 1
ATOM 1477 C CA . ILE A 1 179 ? 4.209 1.942 22.669 1.00 31.55 179 ILE A CA 1
ATOM 1478 C C . ILE A 1 179 ? 5.642 1.453 22.514 1.00 31.55 179 ILE A C 1
ATOM 1480 O O . ILE A 1 179 ? 6.439 2.095 21.832 1.00 31.55 179 ILE A O 1
ATOM 1484 N N . ASN A 1 180 ? 5.981 0.373 23.213 1.00 31.72 180 ASN A N 1
ATOM 1485 C CA . ASN A 1 180 ? 7.281 -0.291 23.186 1.00 31.72 180 ASN A CA 1
ATOM 1486 C C . ASN A 1 180 ? 7.482 -0.960 21.811 1.00 31.72 180 ASN A C 1
ATOM 1488 O O . ASN A 1 180 ? 7.550 -2.177 21.682 1.00 31.72 180 ASN A O 1
ATOM 1492 N N . ILE A 1 181 ? 7.474 -0.151 20.753 1.00 35.72 181 ILE A N 1
ATOM 1493 C CA . ILE A 1 181 ? 7.883 -0.541 19.420 1.00 35.72 181 ILE A CA 1
ATOM 1494 C C . ILE A 1 181 ? 9.398 -0.464 19.494 1.00 35.72 181 ILE A C 1
ATOM 1496 O O . ILE A 1 181 ? 9.977 0.620 19.419 1.00 35.72 181 ILE A O 1
ATOM 1500 N N . ASN A 1 182 ? 10.036 -1.614 19.703 1.00 32.38 182 ASN A N 1
ATOM 1501 C CA . ASN A 1 182 ? 11.445 -1.790 19.385 1.00 32.38 182 ASN A CA 1
ATOM 1502 C C . ASN A 1 182 ? 11.608 -1.562 17.872 1.00 32.38 182 ASN A C 1
ATOM 1504 O O . ASN A 1 182 ? 11.779 -2.506 17.104 1.00 32.38 182 ASN A O 1
ATOM 1508 N N . TYR A 1 183 ? 11.580 -0.302 17.435 1.00 38.91 183 TYR A N 1
ATOM 1509 C CA . TYR A 1 183 ? 12.468 0.122 16.370 1.00 38.91 183 TYR A CA 1
ATOM 1510 C C . TYR A 1 183 ? 13.839 -0.309 16.866 1.00 38.91 183 TYR A C 1
ATOM 1512 O O . TYR A 1 183 ? 14.322 0.228 17.866 1.00 38.91 183 TYR A O 1
ATOM 1520 N N . ARG A 1 184 ? 14.433 -1.354 16.276 1.00 39.91 184 ARG A N 1
ATOM 1521 C CA . ARG A 1 184 ? 15.820 -1.664 16.610 1.00 39.91 184 ARG A CA 1
ATOM 1522 C C . ARG A 1 184 ? 16.563 -0.375 16.319 1.00 39.91 184 ARG A C 1
ATOM 1524 O O . ARG A 1 184 ? 16.497 0.130 15.206 1.00 39.91 184 ARG A O 1
ATOM 1531 N N . GLN A 1 185 ? 17.203 0.191 17.329 1.00 40.19 185 GLN A N 1
ATOM 1532 C CA . GLN A 1 185 ? 17.941 1.445 17.221 1.00 40.19 185 GLN A CA 1
ATOM 1533 C C . GLN A 1 185 ? 18.899 1.427 16.010 1.00 40.19 185 GLN A C 1
ATOM 1535 O O . GLN A 1 185 ? 19.059 2.429 15.321 1.00 40.19 185 GLN A O 1
ATOM 1540 N N . GLY A 1 186 ? 19.381 0.231 15.647 1.00 39.03 186 GLY A N 1
ATOM 1541 C CA . GLY A 1 186 ? 20.133 -0.037 14.424 1.00 39.03 186 GLY A CA 1
ATOM 1542 C C . GLY A 1 186 ? 19.410 0.229 13.094 1.00 39.03 186 GLY A C 1
ATOM 1543 O O . GLY A 1 186 ? 20.088 0.562 12.133 1.00 39.03 186 GLY A O 1
ATOM 1544 N N . ASP A 1 187 ? 18.082 0.130 12.989 1.00 41.53 187 ASP A N 1
ATOM 1545 C CA . ASP A 1 187 ? 17.334 0.423 11.753 1.00 41.53 187 ASP A CA 1
ATOM 1546 C C . ASP A 1 187 ? 17.215 1.934 11.516 1.00 41.53 187 ASP A C 1
ATOM 1548 O O . ASP A 1 187 ? 17.374 2.403 10.388 1.00 41.53 187 ASP A O 1
ATOM 1552 N N . VAL A 1 188 ? 17.043 2.707 12.594 1.00 42.22 188 VAL A N 1
ATOM 1553 C CA . VAL A 1 188 ? 17.083 4.177 12.557 1.00 42.22 188 VAL A CA 1
ATOM 1554 C C . VAL A 1 188 ? 18.504 4.654 12.242 1.00 42.22 188 VAL A C 1
ATOM 1556 O O . VAL A 1 188 ? 18.695 5.433 11.311 1.00 42.22 188 VAL A O 1
ATOM 1559 N N . GLU A 1 189 ? 19.518 4.107 12.916 1.00 44.16 189 GLU A N 1
ATOM 1560 C CA . GLU A 1 189 ? 20.930 4.420 12.649 1.00 44.16 189 GLU A CA 1
ATOM 1561 C C . GLU A 1 189 ? 21.360 4.017 11.227 1.00 44.16 189 GLU A C 1
ATOM 1563 O O . GLU A 1 189 ? 22.106 4.739 10.558 1.00 44.16 189 GLU A O 1
ATOM 1568 N N . ARG A 1 190 ? 20.864 2.886 10.709 1.00 45.56 190 ARG A N 1
ATOM 1569 C CA . ARG A 1 190 ? 21.124 2.437 9.332 1.00 45.56 190 ARG A CA 1
ATOM 1570 C C . ARG A 1 190 ? 20.500 3.387 8.313 1.00 45.56 190 ARG A C 1
ATOM 1572 O O . ARG A 1 190 ? 21.140 3.687 7.305 1.00 45.56 190 ARG A O 1
ATOM 1579 N N . MET A 1 191 ? 19.300 3.893 8.581 1.00 42.50 191 MET A N 1
ATOM 1580 C CA . MET A 1 191 ? 18.608 4.874 7.740 1.00 42.50 191 MET A CA 1
ATOM 1581 C C . MET A 1 191 ? 19.301 6.242 7.764 1.00 42.50 191 MET A C 1
ATOM 1583 O O . MET A 1 191 ? 19.518 6.840 6.708 1.00 42.50 191 MET A O 1
ATOM 1587 N N . GLU A 1 192 ? 19.744 6.708 8.932 1.00 43.59 192 GLU A N 1
ATOM 1588 C CA . GLU A 1 192 ? 20.531 7.940 9.064 1.00 43.59 192 GLU A CA 1
ATOM 1589 C C . GLU A 1 192 ? 21.880 7.838 8.346 1.00 43.59 192 GLU A C 1
ATOM 1591 O O . GLU A 1 192 ? 22.296 8.772 7.653 1.00 43.59 192 GLU A O 1
ATOM 1596 N N . LYS A 1 193 ? 22.533 6.673 8.419 1.00 47.44 193 LYS A N 1
ATOM 1597 C CA . LYS A 1 193 ? 23.781 6.397 7.699 1.00 47.44 193 LYS A CA 1
ATOM 1598 C C . LYS A 1 193 ? 23.582 6.394 6.182 1.00 47.44 193 LYS A C 1
ATOM 1600 O O . LYS A 1 193 ? 24.389 6.980 5.460 1.00 47.44 193 LYS A O 1
ATOM 1605 N N . LEU A 1 194 ? 22.498 5.792 5.687 1.00 42.44 194 LEU A N 1
ATOM 1606 C CA . LEU A 1 194 ? 22.146 5.810 4.262 1.00 42.44 194 LEU A CA 1
ATOM 1607 C C . LEU A 1 194 ? 21.841 7.234 3.767 1.00 42.44 194 LEU A C 1
ATOM 1609 O O . LEU A 1 194 ? 22.297 7.618 2.690 1.00 42.44 194 LEU A O 1
ATOM 1613 N N . LEU A 1 195 ? 21.151 8.047 4.572 1.00 42.44 195 LEU A N 1
ATOM 1614 C CA . LEU A 1 195 ? 20.881 9.458 4.272 1.00 42.44 195 LEU A CA 1
ATOM 1615 C C . LEU A 1 195 ? 22.151 10.320 4.291 1.00 42.44 195 LEU A C 1
ATOM 1617 O O . LEU A 1 195 ? 22.316 11.199 3.442 1.00 42.44 195 LEU A O 1
ATOM 1621 N N . GLY A 1 196 ? 23.061 10.069 5.234 1.00 51.06 196 GLY A N 1
ATOM 1622 C CA . GLY A 1 196 ? 24.362 10.731 5.302 1.00 51.06 196 GLY A CA 1
ATOM 1623 C C . GLY A 1 196 ? 25.232 10.428 4.080 1.00 51.06 196 GLY A C 1
ATOM 1624 O O . GLY A 1 196 ? 25.832 11.339 3.509 1.00 51.06 196 GLY A O 1
ATOM 1625 N N . ASN A 1 197 ? 25.243 9.171 3.631 1.00 47.03 197 ASN A N 1
ATOM 1626 C CA . ASN A 1 197 ? 25.979 8.751 2.438 1.00 47.03 197 ASN A CA 1
ATOM 1627 C C . ASN A 1 197 ? 25.397 9.372 1.162 1.00 47.03 197 ASN A C 1
ATOM 1629 O O . ASN A 1 197 ? 26.147 9.956 0.384 1.00 47.03 197 ASN A O 1
ATOM 1633 N N . ALA A 1 198 ? 24.070 9.360 1.007 1.00 39.03 198 ALA A N 1
ATOM 1634 C CA . ALA A 1 198 ? 23.402 9.992 -0.130 1.00 39.03 198 ALA A CA 1
ATOM 1635 C C . ALA A 1 198 ? 23.683 11.506 -0.203 1.00 39.03 198 ALA A C 1
ATOM 1637 O O . ALA A 1 198 ? 23.919 12.045 -1.281 1.00 39.03 198 ALA A O 1
ATOM 1638 N N . LYS A 1 199 ? 23.726 12.210 0.939 1.00 43.09 199 LYS A N 1
ATOM 1639 C CA . LYS A 1 199 ? 24.091 13.639 0.977 1.00 43.09 199 LYS A CA 1
ATOM 1640 C C . LYS A 1 199 ? 25.534 13.890 0.537 1.00 43.09 199 LYS A C 1
ATOM 1642 O O . LYS A 1 199 ? 25.766 14.828 -0.221 1.00 43.09 199 LYS A O 1
ATOM 1647 N N . LYS A 1 200 ? 26.482 13.056 0.978 1.00 52.22 200 LYS A N 1
ATOM 1648 C CA . LYS A 1 200 ? 27.899 13.162 0.585 1.00 52.22 200 LYS A CA 1
ATOM 1649 C C . LYS A 1 200 ? 28.095 12.931 -0.912 1.00 52.22 200 LYS A C 1
ATOM 1651 O O . LYS A 1 200 ? 28.828 13.681 -1.546 1.00 52.22 200 LYS A O 1
ATOM 1656 N N . GLU A 1 201 ? 27.395 11.954 -1.475 1.00 43.06 201 GLU A N 1
ATOM 1657 C CA . GLU A 1 201 ? 27.440 11.619 -2.904 1.00 43.06 201 GLU A CA 1
ATOM 1658 C C . GLU A 1 201 ? 26.825 12.730 -3.778 1.00 43.06 201 GLU A C 1
ATOM 1660 O O . GLU A 1 201 ? 27.327 13.063 -4.850 1.00 43.06 201 GLU A O 1
ATOM 1665 N N . ILE A 1 202 ? 25.778 13.398 -3.282 1.00 42.88 202 ILE A N 1
ATOM 1666 C CA . ILE A 1 202 ? 25.205 14.595 -3.919 1.00 42.88 202 ILE A CA 1
ATOM 1667 C C . ILE A 1 202 ? 26.175 15.785 -3.851 1.00 42.88 202 ILE A C 1
ATOM 1669 O O . ILE A 1 202 ? 26.237 16.579 -4.789 1.00 42.88 202 ILE A O 1
ATOM 1673 N N . GLN A 1 203 ? 26.927 15.927 -2.757 1.00 46.91 203 GLN A N 1
ATOM 1674 C CA . GLN A 1 203 ? 27.896 17.010 -2.589 1.00 46.91 203 GLN A CA 1
ATOM 1675 C C . GLN A 1 203 ? 29.154 16.817 -3.438 1.00 46.91 203 GLN A C 1
ATOM 1677 O O . GLN A 1 203 ? 29.596 17.792 -4.037 1.00 46.91 203 GLN A O 1
ATOM 1682 N N . SER A 1 204 ? 29.690 15.597 -3.569 1.00 48.16 204 SER A N 1
ATOM 1683 C CA . SER A 1 204 ? 30.868 15.359 -4.422 1.00 48.16 204 SER A CA 1
ATOM 1684 C C . SER A 1 204 ? 30.565 15.547 -5.910 1.00 48.16 204 SER A C 1
ATOM 1686 O O . SER A 1 204 ? 31.422 15.997 -6.662 1.00 48.16 204 SER A O 1
ATOM 1688 N N . ASN A 1 205 ? 29.329 15.272 -6.334 1.00 44.53 205 ASN A N 1
ATOM 1689 C CA . ASN A 1 205 ? 28.880 15.507 -7.707 1.00 44.53 205 ASN A CA 1
ATOM 1690 C C . ASN A 1 205 ? 28.620 16.992 -8.027 1.00 44.53 205 ASN A C 1
ATOM 1692 O O . ASN A 1 205 ? 28.456 17.334 -9.194 1.00 44.53 205 ASN A O 1
ATOM 1696 N N . LYS A 1 206 ? 28.579 17.879 -7.020 1.00 46.44 206 LYS A N 1
ATOM 1697 C CA . LYS A 1 206 ? 28.505 19.339 -7.217 1.00 46.44 206 LYS A CA 1
ATOM 1698 C C . LYS A 1 206 ? 29.873 20.003 -7.357 1.00 46.44 206 LYS A C 1
ATOM 1700 O O . LYS A 1 206 ? 29.930 21.114 -7.856 1.00 46.44 206 LYS A O 1
ATOM 1705 N N . THR A 1 207 ? 30.944 19.362 -6.900 1.00 50.41 207 THR A N 1
ATOM 1706 C CA . THR A 1 207 ? 32.318 19.881 -7.007 1.00 50.41 207 THR A CA 1
ATOM 1707 C C . THR A 1 207 ? 33.021 19.473 -8.303 1.00 50.41 207 THR A C 1
ATOM 1709 O O . THR A 1 207 ? 34.113 19.961 -8.571 1.00 50.41 207 THR A O 1
ATOM 1712 N N . LEU A 1 208 ? 32.417 18.575 -9.088 1.00 44.09 208 LEU A N 1
ATOM 1713 C CA . LEU A 1 208 ? 32.947 18.049 -10.354 1.00 44.09 208 LEU A CA 1
ATOM 1714 C C . LEU A 1 208 ? 32.236 18.612 -11.604 1.00 44.09 208 LEU A C 1
ATOM 1716 O O . LEU A 1 208 ? 32.531 18.164 -12.710 1.00 44.09 208 LEU A O 1
ATOM 1720 N N . ALA A 1 209 ? 31.310 19.561 -11.433 1.00 42.78 209 ALA A N 1
ATOM 1721 C CA . ALA A 1 209 ? 30.606 20.287 -12.494 1.00 42.78 209 ALA A CA 1
ATOM 1722 C C . ALA A 1 209 ? 30.912 21.783 -12.382 1.00 42.78 209 ALA A C 1
ATOM 1724 O O . ALA A 1 209 ? 31.015 22.433 -13.444 1.00 42.78 209 ALA A O 1
#

pLDDT: mean 70.36, std 19.2, range [31.55, 94.31]

Radius of gyration: 20.72 Å; chains: 1; bounding box: 59×34×63 Å